Protein AF-0000000076731597 (afdb_homodimer)

Organism: Chelonia mydas (NCBI:txid8469)

Secondary structure (DSSP, 8-state):
---HHHHHHHHHHHHHHHHHTSSS-TTEE-HHHHHHHHHHHSTTTSGGGGSHHHHHHHHHHH-TT-SSSEEHHHHHHHHHHHHHHHHHHHHHT-/---HHHHHHHHHHHHHHHHHTSSS-TTEE-HHHHHHHHHHHSTTTSGGGGSHHHHHHHHHHH-TT-SSSEEHHHHHHHHHHHHHHHHHHHHHT-

Structure (mmCIF, N/CA/C/O backbone):
data_AF-0000000076731597-model_v1
#
loop_
_entity.id
_entity.type
_entity.pdbx_description
1 polymer 'Protein S100'
#
loop_
_atom_site.group_PDB
_atom_site.id
_atom_site.type_symbol
_atom_site.label_atom_id
_atom_site.label_alt_id
_atom_site.label_comp_id
_atom_site.label_asym_id
_atom_site.label_entity_id
_atom_site.label_seq_id
_atom_site.pdbx_PDB_ins_code
_atom_site.Cartn_x
_atom_site.Cartn_y
_atom_site.Cartn_z
_atom_site.occupancy
_atom_site.B_iso_or_equiv
_atom_site.auth_seq_id
_atom_site.auth_comp_id
_atom_site.auth_asym_id
_atom_site.auth_atom_id
_atom_site.pdbx_PDB_model_num
ATOM 1 N N . MET A 1 1 ? 7.219 3.361 19.031 1 57.03 1 MET A N 1
ATOM 2 C CA . MET A 1 1 ? 6.379 2.252 18.594 1 57.03 1 MET A CA 1
ATOM 3 C C . MET A 1 1 ? 5.879 2.486 17.172 1 57.03 1 MET A C 1
ATOM 5 O O . MET A 1 1 ? 5.617 3.623 16.781 1 57.03 1 MET A O 1
ATOM 9 N N . ALA A 1 2 ? 6.094 1.604 16.328 1 74.88 2 ALA A N 1
ATOM 10 C CA . ALA A 1 2 ? 5.75 1.793 14.914 1 74.88 2 ALA A CA 1
ATOM 11 C C . ALA A 1 2 ? 4.246 1.998 14.742 1 74.88 2 ALA A C 1
ATOM 13 O O . ALA A 1 2 ? 3.443 1.381 15.445 1 74.88 2 ALA A O 1
ATOM 14 N N . SER A 1 3 ? 3.861 3.055 14.141 1 86.56 3 SER A N 1
ATOM 15 C CA . SER A 1 3 ? 2.455 3.359 13.883 1 86.56 3 SER A CA 1
ATOM 16 C C . SER A 1 3 ? 1.797 2.271 13.047 1 86.56 3 SER A C 1
ATOM 18 O O . SER A 1 3 ? 2.479 1.391 12.516 1 86.56 3 SER A O 1
ATOM 20 N N . GLU A 1 4 ? 0.456 2.256 13.039 1 89.88 4 GLU A N 1
ATOM 21 C CA . GLU A 1 4 ? -0.29 1.259 12.273 1 89.88 4 GLU A CA 1
ATOM 22 C C . GLU A 1 4 ? 0.129 1.262 10.805 1 89.88 4 GLU A C 1
ATOM 24 O O . GLU A 1 4 ? 0.33 0.202 10.211 1 89.88 4 GLU A O 1
ATOM 29 N N . LEU A 1 5 ? 0.367 2.467 10.281 1 92.25 5 LEU A N 1
ATOM 30 C CA . LEU A 1 5 ? 0.778 2.621 8.891 1 92.25 5 LEU A CA 1
ATOM 31 C C . LEU A 1 5 ? 2.189 2.082 8.68 1 92.25 5 LEU A C 1
ATOM 33 O O . LEU A 1 5 ? 2.451 1.387 7.691 1 92.25 5 LEU A O 1
ATOM 37 N N . GLU A 1 6 ? 3.053 2.311 9.578 1 90.38 6 GLU A N 1
ATOM 38 C CA . GLU A 1 6 ? 4.426 1.82 9.508 1 90.38 6 GLU A CA 1
ATOM 39 C C . GLU A 1 6 ? 4.473 0.295 9.539 1 90.38 6 GLU A C 1
ATOM 41 O O . GLU A 1 6 ? 5.23 -0.325 8.789 1 90.38 6 GLU A O 1
ATOM 46 N N . ARG A 1 7 ? 3.693 -0.259 10.406 1 91 7 ARG A N 1
ATOM 47 C CA . ARG A 1 7 ? 3.623 -1.712 10.516 1 91 7 ARG A CA 1
ATOM 48 C C . ARG A 1 7 ? 3.105 -2.336 9.227 1 91 7 ARG A C 1
ATOM 50 O O . ARG A 1 7 ? 3.588 -3.389 8.797 1 91 7 ARG A O 1
ATOM 57 N N . ALA A 1 8 ? 2.07 -1.63 8.719 1 92.81 8 ALA A N 1
ATOM 58 C CA . ALA A 1 8 ? 1.529 -2.096 7.445 1 92.81 8 ALA A CA 1
ATOM 59 C C . ALA A 1 8 ? 2.596 -2.068 6.352 1 92.81 8 ALA A C 1
ATOM 61 O O . ALA A 1 8 ? 2.77 -3.047 5.621 1 92.81 8 ALA A O 1
ATOM 62 N N . MET A 1 9 ? 3.381 -1.033 6.328 1 91.81 9 MET A N 1
ATOM 63 C CA . MET A 1 9 ? 4.441 -0.875 5.336 1 91.81 9 MET A CA 1
ATOM 64 C C . MET A 1 9 ? 5.531 -1.923 5.531 1 91.81 9 MET A C 1
ATOM 66 O O . MET A 1 9 ? 6.039 -2.486 4.562 1 91.81 9 MET A O 1
ATOM 70 N N . GLU A 1 10 ? 5.887 -2.162 6.719 1 89.69 10 GLU A N 1
ATOM 71 C CA . GLU A 1 10 ? 6.891 -3.172 7.043 1 89.69 10 GLU A CA 1
ATOM 72 C C . GLU A 1 10 ? 6.434 -4.562 6.617 1 89.69 10 GLU A C 1
ATOM 74 O O . GLU A 1 10 ? 7.23 -5.359 6.117 1 89.69 10 GLU A O 1
ATOM 79 N N . GLY A 1 11 ? 5.184 -4.785 6.887 1 91.94 11 GLY A N 1
ATOM 80 C CA . GLY A 1 11 ? 4.621 -6.062 6.477 1 91.94 11 GLY A CA 1
ATOM 81 C C . GLY A 1 11 ? 4.68 -6.285 4.977 1 91.94 11 GLY A C 1
ATOM 82 O O . GLY A 1 11 ? 5.023 -7.375 4.52 1 91.94 11 GLY A O 1
ATOM 83 N N . LEU A 1 12 ? 4.344 -5.191 4.207 1 93.38 12 LEU A N 1
ATOM 84 C CA . LEU A 1 12 ? 4.391 -5.266 2.75 1 93.38 12 LEU A CA 1
ATOM 85 C C . LEU A 1 12 ? 5.801 -5.602 2.268 1 93.38 12 LEU A C 1
ATOM 87 O O . LEU A 1 12 ? 5.973 -6.434 1.375 1 93.38 12 LEU A O 1
ATOM 91 N N . ILE A 1 13 ? 6.809 -5.023 2.891 1 92.88 13 ILE A N 1
ATOM 92 C CA . ILE A 1 13 ? 8.203 -5.215 2.51 1 92.88 13 ILE A CA 1
ATOM 93 C C . 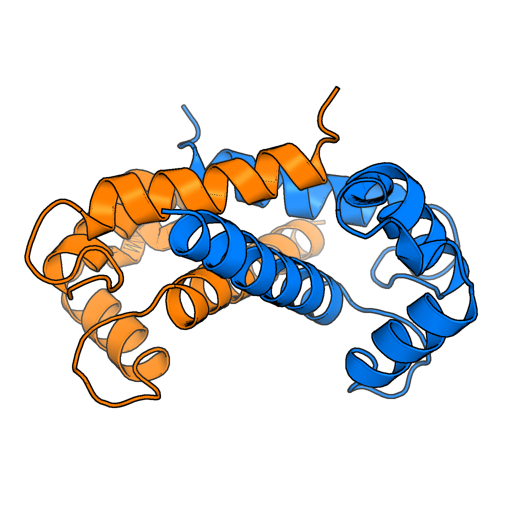ILE A 1 13 ? 8.648 -6.625 2.889 1 92.88 13 ILE A C 1
ATOM 95 O O . ILE A 1 13 ? 9.273 -7.324 2.082 1 92.88 13 ILE A O 1
ATOM 99 N N . ALA A 1 14 ? 8.281 -7.023 4.066 1 91.94 14 ALA A N 1
ATOM 100 C CA . ALA A 1 14 ? 8.695 -8.328 4.574 1 91.94 14 ALA A CA 1
ATOM 101 C C . ALA A 1 14 ? 8.125 -9.453 3.717 1 91.94 14 ALA A C 1
ATOM 103 O O . ALA A 1 14 ? 8.836 -10.391 3.354 1 91.94 14 ALA A O 1
ATOM 104 N N . VAL A 1 15 ? 6.82 -9.312 3.406 1 93.75 15 VAL A N 1
ATOM 105 C CA . VAL A 1 15 ? 6.152 -10.336 2.604 1 93.75 15 VAL A CA 1
ATOM 106 C C . VAL A 1 15 ? 6.82 -10.43 1.233 1 93.75 15 VAL A C 1
ATOM 108 O O . VAL A 1 15 ? 7.098 -11.531 0.746 1 93.75 15 VAL A O 1
ATOM 111 N N . PHE A 1 16 ? 7.145 -9.297 0.645 1 92.94 16 PHE A N 1
ATOM 112 C CA . PHE A 1 16 ? 7.793 -9.25 -0.662 1 92.94 16 PHE A CA 1
ATOM 113 C C . PHE A 1 16 ? 9.109 -10.016 -0.639 1 92.94 16 PHE A C 1
ATOM 115 O O . PHE A 1 16 ? 9.359 -10.859 -1.505 1 92.94 16 PHE A O 1
ATOM 122 N N . HIS A 1 17 ? 9.859 -9.797 0.353 1 89.94 17 HIS A N 1
ATOM 123 C CA . HIS A 1 17 ? 11.18 -10.406 0.438 1 89.94 17 HIS A CA 1
ATOM 124 C C . HIS A 1 17 ? 11.078 -11.883 0.803 1 89.94 17 HIS A C 1
ATOM 126 O O . HIS A 1 17 ? 11.945 -12.68 0.424 1 89.94 17 HIS A O 1
ATOM 132 N N . ASN A 1 18 ? 10.031 -12.164 1.532 1 92.44 18 ASN A N 1
ATOM 133 C CA . ASN A 1 18 ? 9.812 -13.562 1.904 1 92.44 18 ASN A CA 1
ATOM 134 C C . ASN A 1 18 ? 9.531 -14.43 0.682 1 92.44 18 ASN A C 1
ATOM 136 O O . ASN A 1 18 ? 9.898 -15.602 0.65 1 92.44 18 ASN A O 1
ATOM 140 N N . TYR A 1 19 ? 8.891 -13.844 -0.273 1 91.31 19 TYR A N 1
ATOM 141 C CA . TYR A 1 19 ? 8.523 -14.594 -1.466 1 91.31 19 TYR A CA 1
ATOM 142 C C . TYR A 1 19 ? 9.5 -14.328 -2.605 1 91.31 19 TYR A C 1
ATOM 144 O O . TYR A 1 19 ? 9.797 -15.227 -3.395 1 91.31 19 TYR A O 1
ATOM 152 N N . SER A 1 20 ? 10.039 -13.156 -2.805 1 89.75 20 SER A N 1
ATOM 153 C CA . SER A 1 20 ? 10.945 -12.773 -3.887 1 89.75 20 SER A CA 1
ATOM 154 C C . SER A 1 20 ? 12.312 -13.422 -3.723 1 89.75 20 SER A C 1
ATOM 156 O O . SER A 1 20 ? 13.039 -13.602 -4.699 1 89.75 20 SER A O 1
ATOM 158 N N . GLY A 1 21 ? 12.656 -13.789 -2.455 1 82.5 21 GLY A N 1
ATOM 159 C CA . GLY A 1 21 ? 13.969 -14.352 -2.18 1 82.5 21 GLY A CA 1
ATOM 160 C C . GLY A 1 21 ? 14.016 -15.859 -2.365 1 82.5 21 GLY A C 1
ATOM 161 O O . GLY A 1 21 ? 15.031 -16.484 -2.059 1 82.5 21 GLY A O 1
ATOM 162 N N . LYS A 1 22 ? 12.867 -16.328 -2.977 1 84.31 22 LYS A N 1
ATOM 163 C CA . LYS A 1 22 ? 12.82 -17.781 -3.094 1 84.31 22 LYS A CA 1
ATOM 164 C C . LYS A 1 22 ? 13.609 -18.25 -4.309 1 84.31 22 LYS A C 1
ATOM 166 O O . LYS A 1 22 ? 14.32 -19.266 -4.234 1 84.31 22 LYS A O 1
ATOM 171 N N . GLU A 1 23 ? 13.406 -17.5 -5.352 1 75.44 23 GLU A N 1
ATOM 172 C CA . GLU A 1 23 ? 14.102 -17.891 -6.574 1 75.44 23 GLU A CA 1
ATOM 173 C C . GLU A 1 23 ? 14.625 -16.672 -7.328 1 75.44 23 GLU A C 1
ATOM 175 O O . GLU A 1 23 ? 14 -15.609 -7.32 1 75.44 23 GLU A O 1
ATOM 180 N N . GLY A 1 24 ? 15.789 -16.812 -7.941 1 78.62 24 GLY A N 1
ATOM 181 C CA . GLY A 1 24 ? 16.25 -15.805 -8.883 1 78.62 24 GLY A CA 1
ATOM 182 C C . GLY A 1 24 ? 16.641 -14.5 -8.219 1 78.62 24 GLY A C 1
ATOM 183 O O . GLY A 1 24 ? 17.438 -14.492 -7.273 1 78.62 24 GLY A O 1
ATOM 184 N N . ASP A 1 25 ? 16 -13.414 -8.844 1 80.81 25 ASP A N 1
ATOM 185 C CA . ASP A 1 25 ? 16.25 -12.055 -8.383 1 80.81 25 ASP A CA 1
ATOM 186 C C . ASP A 1 25 ? 15.469 -11.742 -7.109 1 80.81 25 ASP A C 1
ATOM 188 O O . ASP A 1 25 ? 14.234 -11.766 -7.117 1 80.81 25 ASP A O 1
ATOM 192 N N . LYS A 1 26 ? 16.203 -11.672 -6.031 1 82.69 26 LYS A N 1
ATOM 193 C CA . LYS A 1 26 ? 15.602 -11.398 -4.73 1 82.69 26 LYS A CA 1
ATOM 194 C C . LYS A 1 26 ? 14.922 -10.039 -4.715 1 82.69 26 LYS A C 1
ATOM 196 O O . LYS A 1 26 ? 14.188 -9.719 -3.775 1 82.69 26 LYS A O 1
ATOM 201 N N . ARG A 1 27 ? 15.141 -9.281 -5.824 1 85.88 27 ARG A N 1
ATOM 202 C CA . ARG A 1 27 ? 14.57 -7.938 -5.883 1 85.88 27 ARG A CA 1
ATOM 203 C C . ARG A 1 27 ? 13.312 -7.914 -6.738 1 85.88 27 ARG A C 1
ATOM 205 O O . ARG A 1 27 ? 12.602 -6.902 -6.777 1 85.88 27 ARG A O 1
ATOM 212 N N . LYS A 1 28 ? 13.094 -8.977 -7.402 1 88.31 28 LYS A N 1
ATOM 213 C CA . LYS A 1 28 ? 11.938 -9.07 -8.289 1 88.31 28 LYS A CA 1
ATOM 214 C C . LYS A 1 28 ? 11.148 -10.352 -8.031 1 88.31 28 LYS A C 1
ATOM 216 O O . LYS A 1 28 ? 11.711 -11.359 -7.598 1 88.31 28 LYS A O 1
ATOM 221 N N . LEU A 1 29 ? 9.82 -10.273 -8.25 1 93.12 29 LEU A N 1
ATOM 222 C CA . LEU A 1 29 ? 8.938 -11.43 -8.102 1 93.12 29 LEU A CA 1
ATOM 223 C C . LEU A 1 29 ? 8.672 -12.086 -9.453 1 93.12 29 LEU A C 1
ATOM 225 O O . LEU A 1 29 ? 8.281 -11.406 -10.406 1 93.12 29 LEU A O 1
ATOM 229 N N . SER A 1 30 ? 9.102 -13.391 -9.516 1 92 30 SER A N 1
ATOM 230 C CA . SER A 1 30 ? 8.75 -14.148 -10.719 1 92 30 SER A CA 1
ATOM 231 C C . SER A 1 30 ? 7.258 -14.469 -10.75 1 92 30 SER A C 1
ATOM 233 O O . SER A 1 30 ? 6.555 -14.273 -9.758 1 92 30 SER A O 1
ATOM 235 N N . LYS A 1 31 ? 6.832 -14.945 -11.875 1 89.31 31 LYS A N 1
ATOM 236 C CA . LYS A 1 31 ? 5.422 -15.305 -12.023 1 89.31 31 LYS A CA 1
ATOM 237 C C . LYS A 1 31 ? 4.992 -16.312 -10.961 1 89.31 31 LYS A C 1
ATOM 239 O O . LYS A 1 31 ? 3.93 -16.156 -10.352 1 89.31 31 LYS A O 1
ATOM 244 N N . LYS A 1 32 ? 5.832 -17.297 -10.797 1 90 32 LYS A N 1
ATOM 245 C CA . LYS A 1 32 ? 5.539 -18.328 -9.82 1 90 32 LYS A CA 1
ATOM 246 C C . LYS A 1 32 ? 5.484 -17.75 -8.406 1 90 32 LYS A C 1
ATOM 248 O O . LYS A 1 32 ? 4.582 -18.078 -7.633 1 90 32 LYS A O 1
ATOM 253 N N . GLU A 1 33 ? 6.457 -16.969 -8.055 1 94.06 33 GLU A N 1
ATOM 254 C CA . GLU A 1 33 ? 6.516 -16.344 -6.73 1 94.06 33 GLU A CA 1
ATOM 255 C C . GLU A 1 33 ? 5.316 -15.438 -6.492 1 94.06 33 GLU A C 1
ATOM 257 O O . GLU A 1 33 ? 4.766 -15.406 -5.391 1 94.06 33 GLU A O 1
ATOM 262 N N . LEU A 1 34 ? 4.992 -14.695 -7.555 1 91.94 34 LEU A N 1
ATOM 263 C CA . LEU A 1 34 ? 3.832 -13.82 -7.457 1 91.94 34 LEU A CA 1
ATOM 264 C C . LEU A 1 34 ? 2.562 -14.625 -7.207 1 91.94 34 LEU A C 1
ATOM 266 O O . LEU A 1 34 ? 1.755 -14.266 -6.348 1 91.94 34 LEU A O 1
ATOM 270 N N . LYS A 1 35 ? 2.393 -15.656 -7.91 1 90.06 35 LYS A N 1
ATOM 271 C CA . LYS A 1 35 ? 1.234 -16.531 -7.75 1 90.06 35 LYS A CA 1
ATOM 272 C C . LYS A 1 35 ? 1.151 -17.078 -6.328 1 90.06 35 LYS A C 1
ATOM 274 O O . LYS A 1 35 ? 0.083 -17.062 -5.711 1 90.06 35 LYS A O 1
ATOM 279 N N . GLU A 1 36 ? 2.248 -17.531 -5.832 1 90 36 GLU A N 1
ATOM 280 C CA . GLU A 1 36 ? 2.307 -18.062 -4.473 1 90 36 GLU A CA 1
ATOM 281 C C . GLU A 1 36 ? 1.942 -16.984 -3.447 1 90 36 GLU A C 1
ATOM 283 O O . GLU A 1 36 ? 1.192 -17.25 -2.506 1 90 36 GLU A O 1
ATOM 288 N N . LEU A 1 37 ? 2.553 -15.836 -3.635 1 90.88 37 LEU A N 1
ATOM 289 C CA . LEU A 1 37 ? 2.285 -14.711 -2.75 1 90.88 37 LEU A CA 1
ATOM 290 C C . LEU A 1 37 ? 0.798 -14.367 -2.74 1 90.88 37 LEU A C 1
ATOM 292 O O . LEU A 1 37 ? 0.192 -1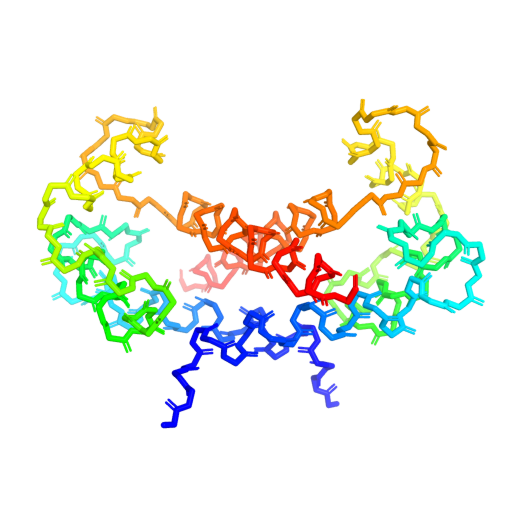4.25 -1.673 1 90.88 37 LEU A O 1
ATOM 296 N N . LEU A 1 38 ? 0.21 -14.273 -3.967 1 88.62 38 LEU A N 1
ATOM 297 C CA . LEU A 1 38 ? -1.207 -13.945 -4.082 1 88.62 38 LEU A CA 1
ATOM 298 C C . LEU A 1 38 ? -2.07 -15.047 -3.471 1 88.62 38 LEU A C 1
ATOM 300 O O . LEU A 1 38 ? -3.039 -14.758 -2.762 1 88.62 38 LEU A O 1
ATOM 304 N N . GLN A 1 39 ? -1.738 -16.266 -3.656 1 86.81 39 GLN A N 1
ATOM 305 C CA . GLN A 1 39 ? -2.512 -17.422 -3.191 1 86.81 39 GLN A CA 1
ATOM 306 C C . GLN A 1 39 ? -2.41 -17.578 -1.678 1 86.81 39 GLN A C 1
ATOM 308 O O . GLN A 1 39 ? -3.402 -17.875 -1.011 1 86.81 39 GLN A O 1
ATOM 313 N N . LYS A 1 40 ? -1.246 -17.312 -1.207 1 88.81 40 LYS A N 1
ATOM 314 C CA . LYS A 1 40 ? -1.01 -17.516 0.22 1 88.81 40 LYS A CA 1
ATOM 315 C C . LYS A 1 40 ? -1.42 -16.281 1.021 1 88.81 40 LYS A C 1
ATOM 317 O O . LYS A 1 40 ? -1.956 -16.406 2.125 1 88.81 40 LYS A O 1
ATOM 322 N N . GLU A 1 41 ? -1.185 -15.18 0.502 1 88.94 41 GLU A N 1
ATOM 323 C CA . GLU A 1 41 ? -1.399 -13.938 1.236 1 88.94 41 GLU A CA 1
ATOM 324 C C . GLU A 1 41 ? -2.76 -13.328 0.904 1 88.94 41 GLU A C 1
ATOM 326 O O . GLU A 1 41 ? -3.389 -12.695 1.756 1 88.94 41 GLU A O 1
ATOM 331 N N . LEU A 1 42 ? -3.174 -13.406 -0.328 1 82.69 42 LEU A N 1
ATOM 332 C CA . LEU A 1 42 ? -4.398 -12.75 -0.769 1 82.69 42 LEU A CA 1
ATOM 333 C C . LEU A 1 42 ? -5.379 -13.758 -1.358 1 82.69 42 LEU A C 1
ATOM 335 O O . LEU A 1 42 ? -6.25 -13.391 -2.15 1 82.69 42 LEU A O 1
ATOM 339 N N . GLY A 1 43 ? -5.246 -14.938 -1.053 1 77.25 43 GLY A N 1
ATOM 340 C CA . GLY A 1 43 ? -6.105 -15.984 -1.598 1 77.25 43 GLY A CA 1
ATOM 341 C C . GLY A 1 43 ? -7.574 -15.773 -1.282 1 77.25 43 GLY A C 1
ATOM 342 O O . GLY A 1 43 ? -8.438 -16.047 -2.113 1 77.25 43 GLY A O 1
ATOM 343 N N . CYS A 1 44 ? -7.801 -15.219 -0.091 1 66.62 44 CYS A N 1
ATOM 344 C CA . CYS A 1 44 ? -9.188 -15.008 0.31 1 66.62 44 CYS A CA 1
ATOM 345 C C . CYS A 1 44 ? -9.781 -13.789 -0.395 1 66.62 44 CYS A C 1
ATOM 347 O O . CYS A 1 44 ? -10.961 -13.789 -0.756 1 66.62 44 CYS A O 1
ATOM 349 N N . PHE A 1 45 ? -8.867 -12.805 -0.661 1 65.62 45 PHE A N 1
ATOM 350 C CA . PHE A 1 45 ? -9.312 -11.594 -1.342 1 65.62 45 PHE A CA 1
ATOM 351 C C . PHE A 1 45 ? -9.43 -11.828 -2.844 1 65.62 45 PHE A C 1
ATOM 353 O O . PHE A 1 45 ? -10.391 -11.375 -3.475 1 65.62 45 PHE A O 1
ATOM 360 N N . LEU A 1 46 ? -8.352 -12.445 -3.248 1 61.81 46 LEU A N 1
ATOM 361 C CA . LEU A 1 46 ? -8.305 -12.742 -4.676 1 61.81 46 LEU A CA 1
ATOM 362 C C . LEU A 1 46 ? -8.773 -14.172 -4.945 1 61.81 46 LEU A C 1
ATOM 364 O O . LEU A 1 46 ? -8.461 -14.742 -5.992 1 61.81 46 LEU A O 1
ATOM 368 N N . GLU A 1 47 ? -9.719 -14.625 -4.297 1 59.19 47 GLU A N 1
ATOM 369 C CA . GLU A 1 47 ? -10.195 -15.992 -4.465 1 59.19 47 GLU A CA 1
ATOM 370 C C . GLU A 1 47 ? -10.016 -16.469 -5.906 1 59.19 47 GLU A C 1
ATOM 372 O O . GLU A 1 47 ? -9.68 -17.625 -6.145 1 59.19 47 GLU A O 1
ATOM 377 N N . THR A 1 48 ? -10.344 -15.672 -6.844 1 54.5 48 THR A N 1
ATOM 378 C CA . THR A 1 48 ? -10.398 -16.172 -8.211 1 54.5 48 THR A CA 1
ATOM 379 C C . THR A 1 48 ? -9 -16.266 -8.812 1 54.5 48 THR A C 1
ATOM 381 O O . THR A 1 48 ? -8.805 -16.891 -9.859 1 54.5 48 THR A O 1
ATOM 384 N N . GLN A 1 49 ? -7.996 -15.742 -8.156 1 56.38 49 GLN A N 1
ATOM 385 C CA . GLN A 1 49 ? -6.668 -15.68 -8.758 1 56.38 49 GLN A CA 1
ATOM 386 C C . GLN A 1 49 ? -5.984 -17.047 -8.727 1 56.38 49 GLN A C 1
ATOM 388 O O . GLN A 1 49 ? -4.84 -17.172 -9.172 1 56.38 49 GLN A O 1
ATOM 393 N N . LYS A 1 50 ? -6.875 -18.016 -8.273 1 62.31 50 LYS A N 1
ATOM 394 C CA . LYS A 1 50 ? -6.309 -19.359 -8.203 1 62.31 50 LYS A CA 1
ATOM 395 C C . LYS A 1 50 ? -5.91 -19.859 -9.586 1 62.31 50 LYS A C 1
ATOM 397 O O . LYS A 1 50 ? -5.191 -20.859 -9.711 1 62.31 50 LYS A O 1
ATOM 402 N N . ASP A 1 51 ? -6.32 -18.922 -10.508 1 63.53 51 ASP A N 1
ATOM 403 C CA . ASP A 1 51 ? -5.984 -19.391 -11.852 1 63.53 51 ASP A CA 1
ATOM 404 C C . ASP A 1 51 ? -4.746 -18.688 -12.383 1 63.53 51 ASP A C 1
ATOM 406 O O . ASP A 1 51 ? -4.566 -17.484 -12.172 1 63.53 51 ASP A O 1
ATOM 410 N N . ALA A 1 52 ? -3.865 -19.453 -12.828 1 71.25 52 ALA A N 1
ATOM 411 C CA . ALA A 1 52 ? -2.641 -18.969 -13.461 1 71.25 52 ALA A CA 1
ATOM 412 C C . ALA A 1 52 ? -2.939 -17.828 -14.43 1 71.25 52 ALA A C 1
ATOM 414 O O . ALA A 1 52 ? -2.16 -16.891 -14.539 1 71.25 52 ALA A O 1
ATOM 415 N N . GLY A 1 53 ? -4.062 -17.922 -15.062 1 77.06 53 GLY A N 1
ATOM 416 C CA . GLY A 1 53 ? -4.453 -16.922 -16.047 1 77.06 53 GLY A CA 1
ATOM 417 C C . GLY A 1 53 ? -4.656 -15.547 -15.438 1 77.06 53 GLY A C 1
ATOM 418 O O . GLY A 1 53 ? -4.273 -14.539 -16.031 1 77.06 53 GLY A O 1
ATOM 419 N N . THR A 1 54 ? -5.129 -15.609 -14.289 1 79.44 54 THR A N 1
ATOM 420 C CA . THR A 1 54 ? -5.355 -14.344 -13.609 1 79.44 54 THR A CA 1
ATOM 421 C C . THR A 1 54 ? -4.031 -13.703 -13.203 1 79.44 54 THR A C 1
ATOM 423 O O . THR A 1 54 ? -3.832 -12.5 -13.383 1 79.44 54 THR A O 1
ATOM 426 N N . VAL A 1 55 ? -3.143 -14.484 -12.758 1 85.25 55 VAL A N 1
ATOM 427 C CA . VAL A 1 55 ? -1.833 -14.008 -12.328 1 85.25 55 VAL A CA 1
ATOM 428 C C . VAL A 1 55 ? -1.062 -13.453 -13.523 1 85.25 55 VAL A C 1
ATOM 430 O O . VAL A 1 55 ? -0.4 -12.422 -13.414 1 85.25 55 VAL A O 1
ATOM 433 N N . ASP A 1 56 ? -1.223 -14.156 -14.703 1 86 56 ASP A N 1
ATOM 434 C CA . ASP A 1 56 ? -0.583 -13.695 -15.93 1 86 56 ASP A CA 1
ATOM 435 C C . ASP A 1 56 ? -1.095 -12.312 -16.344 1 86 56 ASP A C 1
ATOM 437 O O . ASP A 1 56 ? -0.32 -11.461 -16.781 1 86 56 ASP A O 1
ATOM 441 N N . GLY A 1 57 ? -2.322 -12.18 -16.109 1 86.69 57 GLY A N 1
ATOM 442 C CA . GLY A 1 57 ? -2.93 -10.898 -16.422 1 86.69 57 GLY A CA 1
ATOM 443 C C . GLY A 1 57 ? -2.451 -9.781 -15.508 1 86.69 57 GLY A C 1
ATOM 444 O O . GLY A 1 57 ? -2.141 -8.68 -15.969 1 86.69 57 GLY A O 1
ATOM 445 N N . ILE A 1 58 ? -2.395 -10.125 -14.289 1 85.88 58 ILE A N 1
ATOM 446 C CA . ILE A 1 58 ? -1.934 -9.164 -13.289 1 85.88 58 ILE A CA 1
ATOM 447 C C . ILE A 1 58 ? -0.466 -8.828 -13.539 1 85.88 58 ILE A C 1
ATOM 449 O O . ILE A 1 58 ? -0.081 -7.656 -13.516 1 85.88 58 ILE A O 1
ATOM 453 N N . MET A 1 59 ? 0.368 -9.898 -13.789 1 87.38 59 MET A N 1
ATOM 454 C CA . MET A 1 59 ? 1.795 -9.727 -14.039 1 87.38 59 MET A CA 1
ATOM 455 C C . MET A 1 59 ? 2.025 -8.859 -15.273 1 87.38 59 MET A C 1
ATOM 457 O O . MET A 1 59 ? 2.91 -8 -15.281 1 87.38 59 MET A O 1
ATOM 461 N N . GLN A 1 60 ? 1.247 -9.125 -16.281 1 87.81 60 GLN A N 1
ATOM 462 C CA . GLN A 1 60 ? 1.376 -8.391 -17.531 1 87.81 60 GLN A CA 1
ATOM 463 C C . GLN A 1 60 ? 1.02 -6.914 -17.344 1 87.81 60 GLN A C 1
ATOM 465 O O . GLN A 1 60 ? 1.66 -6.035 -17.922 1 87.81 60 GLN A O 1
ATOM 470 N N . GLU A 1 61 ? 0.032 -6.684 -16.422 1 84.94 61 GLU A N 1
ATOM 471 C CA . GLU A 1 61 ? -0.389 -5.316 -16.141 1 84.94 61 GLU A CA 1
ATOM 472 C C . GLU A 1 61 ? 0.671 -4.57 -15.336 1 84.94 61 GLU A C 1
ATOM 474 O O . GLU A 1 61 ? 0.913 -3.385 -15.562 1 84.94 61 GLU A O 1
ATOM 479 N N . LEU A 1 62 ? 1.27 -5.324 -14.492 1 84.12 62 LEU A N 1
ATOM 480 C CA . LEU A 1 62 ? 2.246 -4.734 -13.578 1 84.12 62 LEU A CA 1
ATOM 481 C C . LEU A 1 62 ? 3.619 -4.645 -14.242 1 84.12 62 LEU A C 1
ATOM 483 O O . LEU A 1 62 ? 4.398 -3.736 -13.938 1 84.12 62 LEU A O 1
ATOM 487 N N . ASP A 1 63 ? 3.885 -5.695 -15.117 1 85.56 63 ASP A N 1
ATOM 488 C CA . ASP A 1 63 ? 5.188 -5.797 -15.766 1 85.56 63 ASP A CA 1
ATOM 489 C C . ASP A 1 63 ? 5.402 -4.648 -16.75 1 85.56 63 ASP A C 1
ATOM 491 O O . ASP A 1 63 ? 5.48 -4.867 -17.953 1 85.56 63 ASP A O 1
ATOM 495 N N . GLU A 1 64 ? 5.566 -3.459 -16.078 1 76.44 64 GLU A N 1
ATOM 496 C CA . GLU A 1 64 ? 5.773 -2.283 -16.922 1 76.44 64 GLU A CA 1
ATOM 497 C C . GLU A 1 64 ? 7.168 -2.287 -17.547 1 76.44 64 GLU A C 1
ATOM 499 O O . GLU A 1 64 ? 7.348 -1.837 -18.672 1 76.44 64 GLU A O 1
ATOM 504 N N . ASN A 1 65 ? 8.156 -2.805 -16.812 1 71.94 65 ASN A N 1
ATOM 505 C CA . ASN A 1 65 ? 9.539 -2.809 -17.297 1 71.94 65 ASN A CA 1
ATOM 506 C C . ASN A 1 65 ? 9.812 -3.994 -18.219 1 71.94 65 ASN A C 1
ATOM 508 O O . ASN A 1 65 ? 10.938 -4.18 -18.672 1 71.94 65 ASN A O 1
ATOM 512 N N . ARG A 1 66 ? 8.883 -4.836 -18.578 1 80.25 66 ARG A N 1
ATOM 513 C CA . ARG A 1 66 ? 8.922 -5.938 -19.531 1 80.25 66 ARG A CA 1
ATOM 514 C C . ARG A 1 66 ? 10.055 -6.91 -19.203 1 80.25 66 ARG A C 1
ATOM 516 O O . ARG A 1 66 ? 10.727 -7.414 -20.094 1 80.25 66 ARG A O 1
ATOM 523 N N . ASP A 1 67 ? 10.445 -7.164 -17.984 1 82.31 67 ASP A N 1
ATOM 524 C CA . ASP A 1 67 ? 11.445 -8.133 -17.562 1 82.31 67 ASP A CA 1
ATOM 525 C C . ASP A 1 67 ? 10.805 -9.484 -17.234 1 82.31 67 ASP A C 1
ATOM 527 O O . ASP A 1 67 ? 11.5 -10.484 -17.078 1 82.31 67 ASP A O 1
ATOM 531 N N . GLY A 1 68 ? 9.469 -9.453 -17.375 1 86 68 GLY A N 1
ATOM 532 C CA . GLY A 1 68 ? 8.711 -10.664 -17.094 1 86 68 GLY A CA 1
ATOM 533 C C . GLY A 1 68 ? 8.641 -10.984 -15.602 1 86 68 GLY A C 1
ATOM 534 O O . GLY A 1 68 ? 8.375 -12.125 -15.219 1 86 68 GLY A O 1
ATOM 535 N N . GLU A 1 69 ? 9.18 -10.141 -14.766 1 90.38 69 GLU A N 1
ATOM 536 C CA . GLU A 1 69 ? 9.141 -10.25 -13.312 1 90.38 69 GLU A CA 1
ATOM 537 C C . GLU A 1 69 ? 8.5 -9.008 -12.688 1 90.38 69 GLU A C 1
ATOM 539 O O . GLU A 1 69 ? 8.297 -8 -13.367 1 90.38 69 GLU A O 1
ATOM 544 N N . VAL A 1 70 ? 8.117 -9.148 -11.508 1 92.5 70 VAL A N 1
ATOM 545 C CA . VAL A 1 70 ? 7.477 -8.047 -10.789 1 92.5 70 VAL A CA 1
ATOM 546 C C . VAL A 1 70 ? 8.453 -7.469 -9.766 1 92.5 70 VAL A C 1
ATOM 548 O O . VAL A 1 70 ? 8.914 -8.172 -8.867 1 92.5 70 VAL A O 1
ATOM 551 N N . ASP A 1 71 ? 8.844 -6.184 -10.031 1 89.81 71 ASP A N 1
ATOM 552 C CA . ASP A 1 71 ? 9.727 -5.523 -9.078 1 89.81 71 ASP A CA 1
ATOM 553 C C . ASP A 1 71 ? 8.961 -5.078 -7.836 1 89.81 71 ASP A C 1
ATOM 555 O O . ASP A 1 71 ? 7.73 -5.191 -7.781 1 89.81 71 ASP A O 1
ATOM 559 N N . PHE A 1 72 ? 9.711 -4.559 -6.887 1 91.56 72 PHE A N 1
ATOM 560 C CA . PHE A 1 72 ? 9.109 -4.164 -5.621 1 91.56 72 PHE A CA 1
ATOM 561 C C . PHE A 1 72 ? 8.062 -3.076 -5.832 1 91.56 72 PHE A C 1
ATOM 563 O O . PHE A 1 72 ? 6.977 -3.127 -5.25 1 91.56 72 PHE A O 1
ATOM 570 N N . LYS A 1 73 ? 8.477 -2.209 -6.664 1 89.25 73 LYS A N 1
ATOM 571 C CA . LYS A 1 73 ? 7.566 -1.099 -6.938 1 89.25 73 LYS A CA 1
ATOM 572 C C . LYS A 1 73 ? 6.266 -1.594 -7.559 1 89.25 73 LYS A C 1
ATOM 574 O O . LYS A 1 73 ? 5.18 -1.161 -7.168 1 89.25 73 LYS A O 1
ATOM 579 N N . GLU A 1 74 ? 6.359 -2.506 -8.477 1 92.5 74 GLU A N 1
ATOM 580 C CA . GLU A 1 74 ? 5.18 -3.047 -9.148 1 92.5 74 GLU A CA 1
ATOM 581 C C . GLU A 1 74 ? 4.32 -3.859 -8.188 1 92.5 74 GLU A C 1
ATOM 583 O O . GLU A 1 74 ? 3.09 -3.801 -8.242 1 92.5 74 GLU A O 1
ATOM 588 N N . TYR A 1 75 ? 5.055 -4.555 -7.32 1 93.19 75 TYR A N 1
ATOM 589 C CA . TYR A 1 75 ? 4.375 -5.328 -6.285 1 93.19 75 TYR A CA 1
ATOM 590 C C . TYR A 1 75 ? 3.57 -4.422 -5.363 1 93.19 75 TYR A C 1
ATOM 592 O O . TYR A 1 75 ? 2.402 -4.691 -5.082 1 93.19 75 TYR A O 1
ATOM 600 N N . VAL A 1 76 ? 4.211 -3.439 -5.012 1 93.38 76 VAL A N 1
ATOM 601 C CA . VAL A 1 76 ? 3.564 -2.518 -4.082 1 93.38 76 VAL A CA 1
ATOM 602 C C . VAL A 1 76 ? 2.373 -1.848 -4.766 1 93.38 76 VAL A C 1
ATOM 604 O O . VAL A 1 76 ? 1.333 -1.631 -4.137 1 93.38 76 VAL A O 1
ATOM 607 N N . MET A 1 77 ? 2.508 -1.538 -6.031 1 88.81 77 MET A N 1
ATOM 608 C CA . MET A 1 77 ? 1.421 -0.927 -6.793 1 88.81 77 MET A CA 1
ATOM 609 C C . MET A 1 77 ? 0.244 -1.888 -6.93 1 88.81 77 MET A C 1
ATOM 611 O O . MET A 1 77 ? -0.913 -1.465 -6.902 1 88.81 77 MET A O 1
ATOM 615 N N . LEU A 1 78 ? 0.6 -3.143 -7.105 1 89.06 78 LEU A N 1
ATOM 616 C CA . LEU A 1 78 ? -0.44 -4.164 -7.18 1 89.06 78 LEU A CA 1
ATOM 617 C C . LEU A 1 78 ? -1.241 -4.219 -5.883 1 89.06 78 LEU A C 1
ATOM 619 O O . LEU A 1 78 ? -2.473 -4.18 -5.906 1 89.06 78 LEU A O 1
ATOM 623 N N . VAL A 1 79 ? -0.524 -4.332 -4.777 1 92.94 79 VAL A N 1
ATOM 624 C CA . VAL A 1 79 ? -1.163 -4.418 -3.469 1 92.94 79 VAL A CA 1
ATOM 625 C C . VAL A 1 79 ? -2.006 -3.166 -3.223 1 92.94 79 VAL A C 1
ATOM 627 O O . VAL A 1 79 ? -3.109 -3.252 -2.678 1 92.94 79 VAL A O 1
ATOM 630 N N . ALA A 1 80 ? -1.543 -1.972 -3.688 1 91.75 80 ALA A N 1
ATOM 631 C CA . ALA A 1 80 ? -2.273 -0.714 -3.559 1 91.75 80 ALA A CA 1
ATOM 632 C C . ALA A 1 80 ? -3.584 -0.759 -4.344 1 91.75 80 ALA A C 1
ATOM 634 O O . ALA A 1 80 ? -4.637 -0.379 -3.824 1 91.75 80 ALA A O 1
ATOM 635 N N . ALA A 1 81 ? -3.504 -1.256 -5.539 1 87.94 81 ALA A N 1
ATOM 636 C CA . ALA A 1 81 ? -4.684 -1.338 -6.395 1 87.94 81 ALA A CA 1
ATOM 637 C C . ALA A 1 81 ? -5.734 -2.271 -5.797 1 87.94 81 ALA A C 1
ATOM 639 O O . ALA A 1 81 ? -6.926 -1.956 -5.797 1 87.94 81 ALA A O 1
ATOM 640 N N . LEU A 1 82 ? -5.203 -3.367 -5.25 1 86.19 82 LEU A N 1
ATOM 641 C CA . LEU A 1 82 ? -6.105 -4.324 -4.617 1 86.19 82 LEU A CA 1
ATOM 642 C C . LEU A 1 82 ? -6.75 -3.721 -3.373 1 86.19 82 LEU A C 1
ATOM 644 O O . LEU A 1 82 ? -7.938 -3.934 -3.117 1 86.19 82 LEU A O 1
ATOM 648 N N . THR A 1 83 ? -5.941 -3.004 -2.572 1 91.19 83 THR A N 1
ATOM 649 C CA . THR A 1 83 ? -6.434 -2.357 -1.359 1 91.19 83 THR A CA 1
ATOM 650 C C . THR A 1 83 ? -7.551 -1.373 -1.688 1 91.19 83 THR A C 1
ATOM 652 O O . THR A 1 83 ? -8.57 -1.327 -0.993 1 91.19 83 THR A O 1
ATOM 655 N N . VAL A 1 84 ? -7.387 -0.583 -2.762 1 88.62 84 VAL A N 1
ATOM 656 C CA . VAL A 1 84 ? -8.383 0.393 -3.193 1 88.62 84 VAL A CA 1
ATOM 657 C C . VAL A 1 84 ? -9.672 -0.324 -3.598 1 88.62 84 VAL A C 1
ATOM 659 O O . VAL A 1 84 ? -10.766 0.125 -3.266 1 88.62 84 VAL A O 1
ATOM 662 N N . ALA A 1 85 ? -9.586 -1.382 -4.387 1 82.56 85 ALA A N 1
ATOM 663 C CA . ALA A 1 85 ? -10.734 -2.156 -4.855 1 82.56 85 ALA A CA 1
ATOM 664 C C . ALA A 1 85 ? -11.508 -2.748 -3.682 1 82.56 85 ALA A C 1
ATOM 666 O O . ALA A 1 85 ? -12.742 -2.729 -3.672 1 82.56 85 ALA A O 1
ATOM 667 N N . CYS A 1 86 ? -10.68 -3.176 -2.637 1 77.25 86 CYS A N 1
ATOM 668 C CA . CYS A 1 86 ? -11.312 -3.766 -1.464 1 77.25 86 CYS A CA 1
ATOM 669 C C . CYS A 1 86 ? -11.969 -2.693 -0.602 1 77.25 86 CYS A C 1
ATOM 671 O O . CYS A 1 86 ? -13.031 -2.922 -0.023 1 77.25 86 CYS A O 1
ATOM 673 N N . ASN A 1 87 ? -11.297 -1.653 -0.533 1 82 87 ASN A N 1
ATOM 674 C CA . ASN A 1 87 ? -11.859 -0.547 0.232 1 82 87 ASN A CA 1
ATOM 675 C C . ASN A 1 87 ? -13.195 -0.085 -0.354 1 82 87 ASN A C 1
ATOM 677 O O . ASN A 1 87 ? -14.109 0.28 0.386 1 82 87 ASN A O 1
ATOM 681 N N . THR A 1 88 ? -13.18 0.071 -1.67 1 76.38 88 THR A N 1
ATOM 682 C CA . THR A 1 88 ? -14.43 0.477 -2.314 1 76.38 88 THR A CA 1
ATOM 683 C C . THR A 1 88 ? -15.555 -0.491 -1.97 1 76.38 88 THR A C 1
ATOM 685 O O . THR A 1 88 ? -16.703 -0.076 -1.778 1 76.38 88 THR A O 1
ATOM 688 N N . PHE A 1 89 ? -15.125 -1.736 -1.938 1 65.5 89 PHE A N 1
ATOM 689 C CA . PHE A 1 89 ? -16.109 -2.732 -1.527 1 65.5 89 PHE A CA 1
ATOM 690 C C . PHE A 1 89 ? -16.5 -2.541 -0.065 1 65.5 89 PHE A C 1
ATOM 692 O O . PHE A 1 89 ? -17.672 -2.689 0.297 1 65.5 89 PHE A O 1
ATOM 699 N N . PHE A 1 90 ? -15.57 -2.117 0.683 1 62.62 90 PHE A N 1
ATOM 700 C CA . PHE A 1 90 ? -15.836 -1.862 2.094 1 62.62 90 PHE A CA 1
ATOM 701 C C . PHE A 1 90 ? -16.891 -0.774 2.258 1 62.62 90 PHE A C 1
ATOM 703 O O . PHE A 1 90 ? -17.781 -0.891 3.096 1 62.62 90 PHE A O 1
ATOM 710 N N . TRP A 1 91 ? -16.781 0.249 1.525 1 61.84 91 TRP A N 1
ATOM 711 C CA . TRP A 1 91 ? -17.75 1.343 1.604 1 61.84 91 TRP A CA 1
ATOM 712 C C . TRP A 1 91 ? -19.078 0.95 0.959 1 61.84 91 TRP A C 1
ATOM 714 O O . TRP A 1 91 ? -20.141 1.357 1.424 1 61.84 91 TRP A O 1
ATOM 724 N N . GLU A 1 92 ? -18.844 0.45 -0.209 1 57.94 92 GLU A N 1
ATOM 725 C CA . GLU A 1 92 ? -20.109 0.156 -0.891 1 57.94 92 GLU A CA 1
ATOM 726 C C . GLU A 1 92 ? -21.031 -0.685 -0.012 1 57.94 92 GLU A C 1
ATOM 728 O O . GLU A 1 92 ? -22.25 -0.653 -0.177 1 57.94 92 GLU A O 1
ATOM 733 N N . ASP A 1 93 ? -20.391 -1.516 0.738 1 48.44 93 ASP A N 1
ATOM 734 C CA . ASP A 1 93 ? -21.453 -2.297 1.381 1 48.44 93 ASP A CA 1
ATOM 735 C C . ASP A 1 93 ? -22.266 -1.436 2.342 1 48.44 93 ASP A C 1
ATOM 737 O O . ASP A 1 93 ? -23.359 -1.819 2.75 1 48.44 93 ASP A O 1
ATOM 741 N N . THR A 1 94 ? -21.875 -0.275 2.711 1 38.19 94 THR A N 1
ATOM 742 C CA . THR A 1 94 ? -22.906 0.371 3.502 1 38.19 94 THR A CA 1
ATOM 743 C C . THR A 1 94 ? -23.891 1.104 2.6 1 38.19 94 THR A C 1
ATOM 745 O O . THR A 1 94 ? -23.5 1.706 1.599 1 38.19 94 THR A O 1
ATOM 748 N N . MET B 1 1 ? -7.086 -17.031 9.305 1 56.44 1 MET B N 1
ATOM 749 C CA . MET B 1 1 ? -6.277 -15.961 9.891 1 56.44 1 MET B CA 1
ATOM 750 C C . MET B 1 1 ? -5.73 -15.039 8.812 1 56.44 1 MET B C 1
ATOM 752 O O . MET B 1 1 ? -5.453 -15.477 7.695 1 56.44 1 MET B O 1
ATOM 756 N N . ALA B 1 2 ? -5.938 -13.812 8.945 1 74.25 2 ALA B N 1
ATOM 757 C CA . ALA B 1 2 ? -5.543 -12.867 7.902 1 74.25 2 ALA B CA 1
ATOM 758 C C . ALA B 1 2 ? -4.031 -12.883 7.688 1 74.25 2 ALA B C 1
ATOM 760 O O . ALA B 1 2 ? -3.266 -13.016 8.641 1 74.25 2 ALA B O 1
ATOM 761 N N . SER B 1 3 ? -3.604 -13.125 6.504 1 86.56 3 SER B N 1
ATOM 762 C CA . SER B 1 3 ? -2.186 -13.156 6.16 1 86.56 3 SER B CA 1
ATOM 763 C C . SER B 1 3 ? -1.514 -11.82 6.465 1 86.56 3 SER B C 1
ATOM 765 O O . SER B 1 3 ? -2.189 -10.836 6.758 1 86.56 3 SER B O 1
ATOM 767 N N . GLU B 1 4 ? -0.164 -11.828 6.516 1 89.94 4 GLU B N 1
ATOM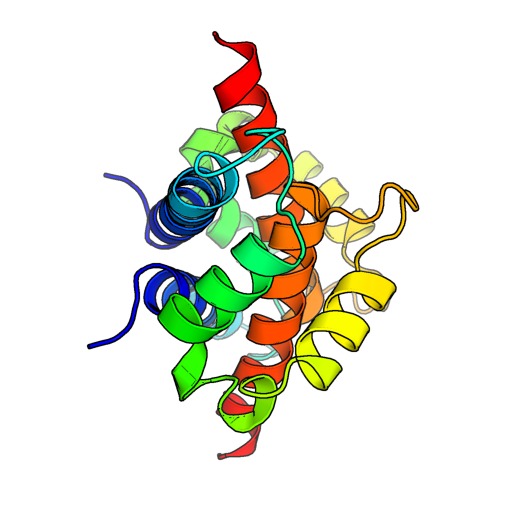 768 C CA . GLU B 1 4 ? 0.592 -10.609 6.805 1 89.94 4 GLU B CA 1
ATOM 769 C C . GLU B 1 4 ? 0.224 -9.492 5.84 1 89.94 4 GLU B C 1
ATOM 771 O O . GLU B 1 4 ? 0.029 -8.344 6.25 1 89.94 4 GLU B O 1
ATOM 776 N N . LEU B 1 5 ? 0.024 -9.867 4.574 1 92.12 5 LEU B N 1
ATOM 777 C CA . LEU B 1 5 ? -0.336 -8.906 3.539 1 92.12 5 LEU B CA 1
ATOM 778 C C . LEU B 1 5 ? -1.749 -8.375 3.76 1 92.12 5 LEU B C 1
ATOM 780 O O . LEU B 1 5 ? -1.989 -7.168 3.645 1 92.12 5 LEU B O 1
ATOM 784 N N . GLU B 1 6 ? -2.648 -9.211 4.141 1 90.31 6 GLU B N 1
ATOM 785 C CA . GLU B 1 6 ? -4.027 -8.812 4.414 1 90.31 6 GLU B CA 1
ATOM 786 C C . GLU B 1 6 ? -4.102 -7.852 5.598 1 90.31 6 GLU B C 1
ATOM 788 O O . GLU B 1 6 ? -4.844 -6.871 5.559 1 90.31 6 GLU B O 1
ATOM 793 N N . ARG B 1 7 ? -3.363 -8.156 6.605 1 90.94 7 ARG B N 1
ATOM 794 C CA . ARG B 1 7 ? -3.324 -7.305 7.785 1 90.94 7 ARG B CA 1
ATOM 795 C C . ARG B 1 7 ? -2.775 -5.926 7.445 1 90.94 7 ARG B C 1
ATOM 797 O O . ARG B 1 7 ? -3.264 -4.914 7.953 1 90.94 7 ARG B O 1
ATOM 804 N N . ALA B 1 8 ? -1.704 -6.012 6.621 1 92.81 8 ALA B N 1
ATOM 805 C CA . ALA B 1 8 ? -1.128 -4.75 6.172 1 92.81 8 ALA B CA 1
ATOM 806 C C . ALA B 1 8 ? -2.154 -3.92 5.406 1 92.81 8 ALA B C 1
ATOM 808 O O . ALA B 1 8 ? -2.32 -2.727 5.668 1 92.81 8 ALA B O 1
ATOM 809 N N . MET B 1 9 ? -2.92 -4.562 4.566 1 91.75 9 MET B N 1
ATOM 810 C CA . MET B 1 9 ? -3.941 -3.895 3.766 1 91.75 9 MET B CA 1
ATOM 811 C C . MET B 1 9 ? -5.059 -3.352 4.652 1 91.75 9 MET B C 1
ATOM 813 O O . MET B 1 9 ? -5.543 -2.24 4.434 1 91.75 9 MET B O 1
ATOM 817 N N . GLU B 1 10 ? -5.465 -4.086 5.594 1 89.62 10 GLU B N 1
ATOM 818 C CA . GLU B 1 10 ? -6.496 -3.666 6.535 1 89.62 10 GLU B CA 1
ATOM 819 C C . GLU B 1 10 ? -6.047 -2.447 7.336 1 89.62 10 GLU B C 1
ATOM 821 O O . GLU B 1 10 ? -6.84 -1.538 7.59 1 89.62 10 GLU B O 1
ATOM 826 N N . GLY B 1 11 ? -4.809 -2.533 7.7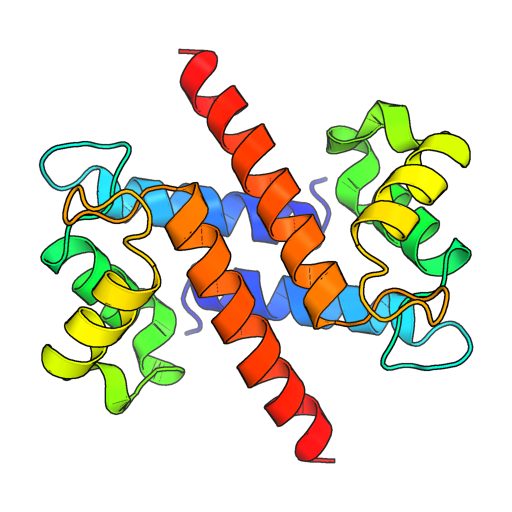23 1 92.12 11 GLY B N 1
ATOM 827 C CA . GLY B 1 11 ? -4.258 -1.402 8.453 1 92.12 11 GLY B CA 1
ATOM 828 C C . GLY B 1 11 ? -4.266 -0.114 7.648 1 92.12 11 GLY B C 1
ATOM 829 O O . GLY B 1 11 ? -4.613 0.947 8.172 1 92.12 11 GLY B O 1
ATOM 830 N N . LEU B 1 12 ? -3.879 -0.238 6.332 1 93.44 12 LEU B N 1
ATOM 831 C CA . LEU B 1 12 ? -3.877 0.92 5.445 1 93.44 12 LEU B CA 1
ATOM 832 C C . LEU B 1 12 ? -5.27 1.527 5.34 1 93.44 12 LEU B C 1
ATOM 834 O O . LEU B 1 12 ? -5.426 2.75 5.387 1 93.44 12 LEU B O 1
ATOM 838 N N . ILE B 1 13 ? -6.293 0.703 5.27 1 92.94 13 ILE B N 1
ATOM 839 C CA . ILE B 1 13 ? -7.68 1.14 5.117 1 92.94 13 ILE B CA 1
ATOM 840 C C . ILE B 1 13 ? -8.164 1.773 6.422 1 92.94 13 ILE B C 1
ATOM 842 O O . ILE B 1 13 ? -8.766 2.85 6.406 1 92.94 13 ILE B O 1
ATOM 846 N N . ALA B 1 14 ? -7.848 1.127 7.5 1 91.88 14 ALA B N 1
ATOM 847 C CA . ALA B 1 14 ? -8.305 1.594 8.805 1 91.88 14 ALA B CA 1
ATOM 848 C C . ALA B 1 14 ? -7.719 2.967 9.133 1 91.88 14 ALA B C 1
ATOM 850 O O . ALA B 1 14 ? -8.438 3.861 9.578 1 91.88 14 ALA B O 1
ATOM 851 N N . VAL B 1 15 ? -6.406 3.088 8.875 1 93.75 15 VAL B N 1
ATOM 852 C CA . VAL B 1 15 ? -5.73 4.348 9.164 1 93.75 15 VAL B CA 1
ATOM 853 C C . VAL B 1 15 ? -6.348 5.469 8.32 1 93.75 15 VAL B C 1
ATOM 855 O O . VAL B 1 15 ? -6.621 6.555 8.836 1 93.75 15 VAL B O 1
ATOM 858 N N . PHE B 1 16 ? -6.629 5.18 7.059 1 93 16 PHE B N 1
ATOM 859 C CA . PHE B 1 16 ? -7.227 6.16 6.156 1 93 16 PHE B CA 1
ATOM 860 C C . PHE B 1 16 ? -8.555 6.66 6.707 1 93 16 PHE B C 1
ATOM 862 O O . PHE B 1 16 ? -8.789 7.871 6.777 1 93 16 PHE B O 1
ATOM 869 N N . HIS B 1 17 ? -9.336 5.777 7.152 1 90.06 17 HIS B N 1
ATOM 870 C CA . HIS B 1 17 ? -10.664 6.133 7.625 1 90.06 17 HIS B CA 1
ATOM 871 C C . HIS B 1 17 ? -10.609 6.809 8.992 1 90.06 17 HIS B C 1
ATOM 873 O O . HIS B 1 17 ? -11.461 7.629 9.32 1 90.06 17 HIS B O 1
ATOM 879 N N . ASN B 1 18 ? -9.594 6.41 9.719 1 92.5 18 ASN B N 1
ATOM 880 C CA . ASN B 1 18 ? -9.414 7.023 11.031 1 92.5 18 ASN B CA 1
ATOM 881 C C . ASN B 1 18 ? -9.102 8.516 10.914 1 92.5 18 ASN B C 1
ATOM 883 O O . ASN B 1 18 ? -9.492 9.305 11.773 1 92.5 18 ASN B O 1
ATOM 887 N N . TYR B 1 19 ? -8.422 8.852 9.883 1 91.38 19 TYR B N 1
ATOM 888 C CA . TYR B 1 19 ? -8.023 10.242 9.703 1 91.38 19 TYR B CA 1
ATOM 889 C C . TYR B 1 19 ? -8.953 10.953 8.734 1 91.38 19 TYR B C 1
ATOM 891 O O . TYR B 1 19 ? -9.25 12.141 8.898 1 91.38 19 TYR B O 1
ATOM 899 N N . SER B 1 20 ? -9.461 10.367 7.688 1 89.75 20 SER B N 1
ATOM 900 C CA . SER B 1 20 ? -10.32 10.961 6.664 1 89.75 20 SER B CA 1
ATOM 901 C C . SER B 1 20 ? -11.695 11.289 7.219 1 89.75 20 SER B C 1
ATOM 903 O O . SER B 1 20 ? -12.391 12.164 6.699 1 89.75 20 SER B O 1
ATOM 905 N N . GLY B 1 21 ? -12.094 10.555 8.305 1 83.06 21 GLY B N 1
ATOM 906 C CA . GLY B 1 21 ? -13.414 10.742 8.875 1 83.06 21 GLY B CA 1
ATOM 907 C C . GLY B 1 21 ? -13.469 11.852 9.906 1 83.06 21 GLY B C 1
ATOM 908 O O . GLY B 1 21 ? -14.5 12.055 10.547 1 83.06 21 GLY B O 1
ATOM 909 N N . LYS B 1 22 ? -12.312 12.586 9.906 1 84.56 22 LYS B N 1
ATOM 910 C CA . LYS B 1 22 ? -12.266 13.617 10.945 1 84.56 22 LYS B CA 1
ATOM 911 C C . LYS B 1 22 ? -13.023 14.867 10.508 1 84.56 22 LYS B C 1
ATOM 913 O O . LYS B 1 22 ? -13.742 15.477 11.305 1 84.56 22 LYS B O 1
ATOM 918 N N . GLU B 1 23 ? -12.789 15.172 9.25 1 75.25 23 GLU B N 1
ATOM 919 C CA . GLU B 1 23 ? -13.445 16.375 8.75 1 75.25 23 GLU B CA 1
ATOM 920 C C . GLU B 1 23 ? -13.945 16.172 7.32 1 75.25 23 GLU B C 1
ATOM 922 O O . GLU B 1 23 ? -13.312 15.469 6.531 1 75.25 23 GLU B O 1
ATOM 927 N N . GLY B 1 24 ? -15.078 16.766 6.977 1 78.25 24 GLY B N 1
ATOM 928 C CA . GLY B 1 24 ? -15.5 16.844 5.586 1 78.25 24 GLY B CA 1
ATOM 929 C C . GLY B 1 24 ? -15.891 15.5 5.004 1 78.25 24 GLY B C 1
ATOM 930 O O . GLY B 1 24 ? -16.703 14.781 5.586 1 78.25 24 GLY B O 1
ATOM 931 N N . ASP B 1 25 ? -15.219 15.25 3.789 1 80.69 25 ASP B N 1
ATOM 932 C CA . ASP B 1 25 ? -15.469 14.023 3.037 1 80.69 25 ASP B CA 1
ATOM 933 C C . ASP B 1 25 ? -14.711 12.844 3.648 1 80.69 25 ASP B C 1
ATOM 935 O O . ASP B 1 25 ? -13.484 12.844 3.703 1 80.69 25 ASP B O 1
ATOM 939 N N . LYS B 1 26 ? -15.492 11.977 4.266 1 82.75 26 LYS B N 1
ATOM 940 C CA . LYS B 1 26 ? -14.93 10.797 4.922 1 82.75 26 LYS B CA 1
ATOM 941 C C . LYS B 1 26 ? -14.234 9.891 3.912 1 82.75 26 LYS B C 1
ATOM 943 O O . LYS B 1 26 ? -13.539 8.945 4.297 1 82.75 26 LYS B O 1
ATOM 948 N N . ARG B 1 27 ? -14.391 10.25 2.627 1 85.88 27 ARG B N 1
ATOM 949 C CA . ARG B 1 27 ? -13.82 9.406 1.579 1 85.88 27 ARG B CA 1
ATOM 950 C C . ARG B 1 27 ? -12.523 10.008 1.048 1 85.88 27 ARG B C 1
ATOM 952 O O . ARG B 1 27 ? -11.797 9.367 0.291 1 85.88 27 ARG B O 1
ATOM 959 N N . LYS B 1 28 ? -12.289 11.219 1.425 1 88.25 28 LYS B N 1
ATOM 960 C CA . LYS B 1 28 ? -11.102 11.922 0.962 1 88.25 28 LYS B CA 1
ATOM 961 C C . LYS B 1 28 ? -10.344 12.547 2.131 1 88.25 28 LYS B C 1
ATOM 963 O O . LYS B 1 28 ? -10.938 12.891 3.152 1 88.25 28 LYS B O 1
ATOM 968 N N . LEU B 1 29 ? -9.008 12.641 1.979 1 93.19 29 LEU B N 1
ATOM 969 C CA . LEU B 1 29 ? -8.156 13.266 2.984 1 93.19 29 LEU B CA 1
ATOM 970 C C . LEU B 1 29 ? -7.852 14.711 2.619 1 93.19 29 LEU B C 1
ATOM 972 O O . LEU B 1 29 ? -7.414 15 1.504 1 93.19 29 LEU B O 1
ATOM 976 N N . SER B 1 30 ? -8.297 15.625 3.561 1 92 30 SER B N 1
ATOM 977 C CA . SER B 1 30 ? -7.918 17.016 3.373 1 92 30 SER B CA 1
ATOM 978 C C . SER B 1 30 ? -6.434 17.234 3.65 1 92 30 SER B C 1
ATOM 980 O O . SER B 1 30 ? -5.758 16.344 4.156 1 92 30 SER B O 1
ATOM 982 N N . LYS B 1 31 ? -5.969 18.391 3.314 1 89.38 31 LYS B N 1
ATOM 983 C CA . LYS B 1 31 ? -4.562 18.719 3.541 1 89.38 31 LYS B CA 1
ATOM 984 C C . LYS B 1 31 ? -4.188 18.547 5.012 1 89.38 31 LYS B C 1
ATOM 986 O O . LYS B 1 31 ? -3.146 17.969 5.328 1 89.38 31 LYS B O 1
ATOM 991 N N . LYS B 1 32 ? -5.059 19.078 5.844 1 89.94 32 LYS B N 1
ATOM 992 C CA . LYS B 1 32 ? -4.82 18.984 7.281 1 89.94 32 LYS B CA 1
ATOM 993 C C . LYS B 1 32 ? -4.801 17.531 7.75 1 89.94 32 LYS B C 1
ATOM 995 O O . LYS B 1 32 ? -3.93 17.141 8.531 1 89.94 32 LYS B O 1
ATOM 1000 N N . GLU B 1 33 ? -5.762 16.766 7.332 1 94.06 33 GLU B N 1
ATOM 1001 C CA . GLU B 1 33 ? -5.859 15.359 7.707 1 94.06 33 GLU B CA 1
ATOM 1002 C C . GLU B 1 33 ? -4.652 14.57 7.207 1 94.06 33 GLU B C 1
ATOM 1004 O O . GLU B 1 33 ? -4.141 13.695 7.91 1 94.06 33 GLU B O 1
ATOM 1009 N N . LEU B 1 34 ? -4.285 14.906 5.969 1 92 34 LEU B N 1
ATOM 1010 C CA . LEU B 1 34 ? -3.117 14.242 5.398 1 92 34 LEU B CA 1
ATOM 1011 C C . LEU B 1 34 ? -1.867 14.555 6.219 1 92 34 LEU B C 1
ATOM 1013 O O . LEU B 1 34 ? -1.085 13.656 6.527 1 92 34 LEU B O 1
ATOM 1017 N N . LYS B 1 35 ? -1.689 15.758 6.555 1 90.12 35 LYS B N 1
ATOM 1018 C CA . LYS B 1 35 ? -0.55 16.172 7.363 1 90.12 35 LYS B CA 1
ATOM 1019 C C . LYS B 1 35 ? -0.522 15.445 8.703 1 90.12 35 LYS B C 1
ATOM 1021 O O . LYS B 1 35 ? 0.526 14.953 9.117 1 90.12 35 LYS B O 1
ATOM 1026 N N . GLU B 1 36 ? -1.639 15.367 9.328 1 90 36 GLU B N 1
ATOM 1027 C CA . GLU B 1 36 ? -1.75 14.68 10.609 1 90 36 GLU B CA 1
ATOM 1028 C C . GLU B 1 36 ? -1.406 13.195 10.469 1 90 36 GLU B C 1
ATOM 1030 O O . GLU B 1 36 ? -0.694 12.641 11.305 1 90 36 GLU B O 1
ATOM 1035 N N . LEU B 1 37 ? -1.992 12.609 9.453 1 90.81 37 LEU B N 1
ATOM 1036 C CA . LEU B 1 37 ? -1.736 11.203 9.172 1 90.81 37 LEU B CA 1
ATOM 1037 C C . LEU B 1 37 ? -0.247 10.953 8.969 1 90.81 37 LEU B C 1
ATOM 1039 O O . LEU B 1 37 ? 0.324 10.047 9.578 1 90.81 37 LEU B O 1
ATOM 1043 N N . LEU B 1 38 ? 0.383 11.812 8.125 1 88.69 38 LEU B N 1
ATOM 1044 C CA . LEU B 1 38 ? 1.808 11.664 7.844 1 88.69 38 LEU B CA 1
ATOM 1045 C C . LEU B 1 38 ? 2.633 11.898 9.109 1 88.69 38 LEU B C 1
ATOM 1047 O O . LEU B 1 38 ? 3.58 11.156 9.375 1 88.69 38 LEU B O 1
ATOM 1051 N N . GLN B 1 39 ? 2.287 12.836 9.906 1 87 39 GLN B N 1
ATOM 1052 C CA . GLN B 1 39 ? 3.027 13.211 11.109 1 87 39 GLN B CA 1
ATOM 1053 C C . GLN B 1 39 ? 2.869 12.164 12.203 1 87 39 GLN B C 1
ATOM 1055 O O . GLN B 1 39 ? 3.834 11.828 12.898 1 87 39 GLN B O 1
ATOM 1060 N N . LYS B 1 40 ? 1.696 11.656 12.273 1 88.94 40 LYS B N 1
ATOM 1061 C CA . LYS B 1 40 ? 1.406 10.703 13.336 1 88.94 40 LYS B CA 1
ATOM 1062 C C . LYS B 1 40 ? 1.807 9.289 12.93 1 88.94 40 LYS B C 1
ATOM 1064 O O . LYS B 1 40 ? 2.297 8.516 13.758 1 88.94 40 LYS B O 1
ATOM 1069 N N . GLU B 1 41 ? 1.617 8.977 11.75 1 89 41 GLU B N 1
ATOM 1070 C CA . GLU B 1 41 ? 1.831 7.613 11.281 1 89 41 GLU B CA 1
ATOM 1071 C C . GLU B 1 41 ? 3.207 7.457 10.641 1 89 41 GLU B C 1
ATOM 1073 O O . GLU B 1 41 ? 3.82 6.391 10.727 1 89 41 GLU B O 1
ATOM 1078 N N . LEU B 1 42 ? 3.654 8.438 9.914 1 82.94 42 LEU B N 1
ATOM 1079 C CA . LEU B 1 42 ? 4.902 8.344 9.172 1 82.94 42 LEU B CA 1
ATOM 1080 C C . LEU B 1 42 ? 5.879 9.438 9.594 1 82.94 42 LEU B C 1
ATOM 1082 O O . LEU B 1 42 ? 6.777 9.797 8.828 1 82.94 42 LEU B O 1
ATOM 1086 N N . GLY B 1 43 ? 5.715 9.953 10.688 1 77.44 43 GLY B N 1
ATOM 1087 C CA . GLY B 1 43 ? 6.562 11.039 11.164 1 77.44 43 GLY B CA 1
ATOM 1088 C C . GLY B 1 43 ? 8.031 10.656 11.25 1 77.44 43 GLY B C 1
ATOM 1089 O O . GLY B 1 43 ? 8.906 11.469 10.961 1 77.44 43 GLY B O 1
ATOM 1090 N N . CYS B 1 44 ? 8.242 9.383 11.617 1 67.12 44 CYS B N 1
ATOM 1091 C CA . CYS B 1 44 ? 9.625 8.93 11.758 1 67.12 44 CYS B CA 1
ATOM 1092 C C . CYS B 1 44 ? 10.258 8.688 10.391 1 67.12 44 CYS B C 1
ATOM 1094 O O . CYS B 1 44 ? 11.438 8.969 10.195 1 67.12 44 CYS B O 1
ATOM 1096 N N . PHE B 1 45 ? 9.359 8.266 9.422 1 65.88 45 PHE B N 1
ATOM 1097 C CA . PHE B 1 45 ? 9.844 8.008 8.07 1 65.88 45 PHE B CA 1
ATOM 1098 C C . PHE B 1 45 ? 10 9.305 7.293 1 65.88 45 PHE B C 1
ATOM 1100 O O . PHE B 1 45 ? 10.984 9.484 6.57 1 65.88 45 PHE B O 1
ATOM 1107 N N . LEU B 1 46 ? 8.93 10.031 7.461 1 62.12 46 LEU B N 1
ATOM 1108 C CA . LEU B 1 46 ? 8.922 11.32 6.77 1 62.12 46 LEU B CA 1
ATOM 1109 C C . LEU B 1 46 ? 9.367 12.438 7.699 1 62.12 46 LEU B C 1
ATOM 1111 O O . LEU B 1 46 ? 9.062 13.609 7.461 1 62.12 46 LEU B O 1
ATOM 1115 N N . GLU B 1 47 ? 10.234 12.227 8.539 1 59.44 47 GLU B N 1
ATOM 1116 C CA . GLU B 1 47 ? 10.688 13.242 9.492 1 59.44 47 GLU B CA 1
ATOM 1117 C C . GLU B 1 47 ? 10.586 14.641 8.898 1 59.44 47 GLU B C 1
ATOM 1119 O O . GLU B 1 47 ? 10.25 15.602 9.594 1 59.44 47 GLU B O 1
ATOM 1124 N N . THR B 1 48 ? 10.953 14.797 7.699 1 55.12 48 THR B N 1
ATOM 1125 C CA . THR B 1 48 ? 11.055 16.156 7.18 1 55.12 48 THR B CA 1
ATOM 1126 C C . THR B 1 48 ? 9.68 16.703 6.824 1 55.12 48 THR B C 1
AT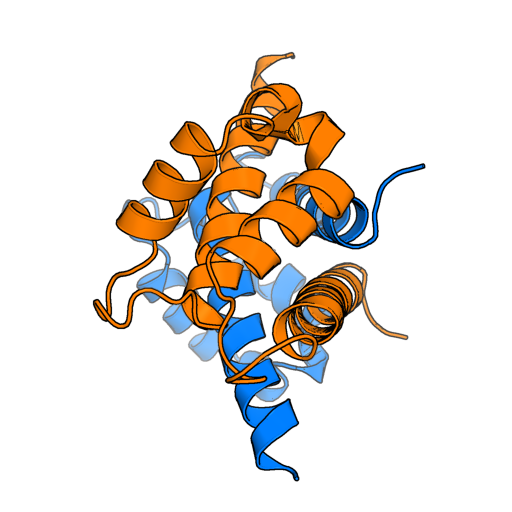OM 1128 O O . THR B 1 48 ? 9.523 17.906 6.582 1 55.12 48 THR B O 1
ATOM 1131 N N . GLN B 1 49 ? 8.664 15.898 6.816 1 56.81 49 GLN B N 1
ATOM 1132 C CA . GLN B 1 49 ? 7.352 16.328 6.352 1 56.81 49 GLN B CA 1
ATOM 1133 C C . GLN B 1 49 ? 6.66 17.203 7.398 1 56.81 49 GLN B C 1
ATOM 1135 O O . GLN B 1 49 ? 5.527 17.641 7.199 1 56.81 49 GLN B O 1
ATOM 1140 N N . LYS B 1 50 ? 7.527 17.453 8.438 1 62.31 50 LYS B N 1
ATOM 1141 C CA . LYS B 1 50 ? 6.953 18.297 9.484 1 62.31 50 LYS B CA 1
ATOM 1142 C C . LYS B 1 50 ? 6.602 19.672 8.953 1 62.31 50 LYS B C 1
ATOM 1144 O O . LYS B 1 50 ? 5.879 20.438 9.602 1 62.31 50 LYS B O 1
ATOM 1149 N N . ASP B 1 51 ? 7.059 19.766 7.668 1 63.84 51 ASP B N 1
ATOM 1150 C CA . ASP B 1 51 ? 6.762 21.094 7.125 1 63.84 51 ASP B CA 1
ATOM 1151 C C . ASP B 1 51 ? 5.547 21.047 6.203 1 63.84 51 ASP B C 1
ATOM 1153 O O . ASP B 1 51 ? 5.391 20.109 5.418 1 63.84 51 ASP B O 1
ATOM 1157 N N . ALA B 1 52 ? 4.656 21.891 6.496 1 71.25 52 ALA B N 1
ATOM 1158 C CA . ALA B 1 52 ? 3.455 22.062 5.68 1 71.25 52 ALA B CA 1
ATOM 1159 C C . ALA B 1 52 ? 3.797 22.062 4.191 1 71.25 52 ALA B C 1
ATOM 1161 O O . ALA B 1 52 ? 3.039 21.547 3.375 1 71.25 52 ALA B O 1
ATOM 1162 N N . GLY B 1 53 ? 4.922 22.594 3.887 1 77 53 GLY B N 1
ATOM 1163 C CA . GLY B 1 53 ? 5.352 22.688 2.502 1 77 53 GLY B CA 1
ATOM 1164 C C . GLY B 1 53 ? 5.566 21.328 1.847 1 77 53 GLY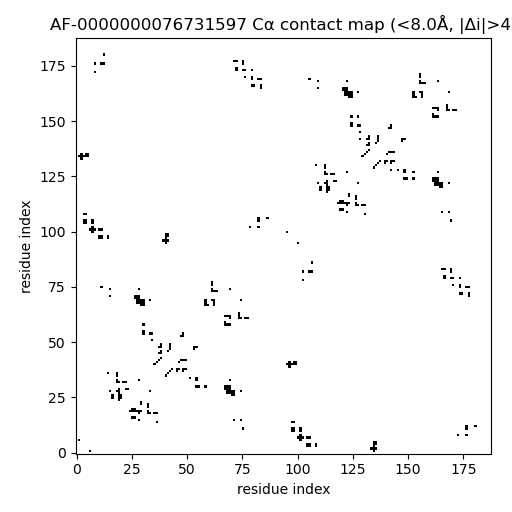 B C 1
ATOM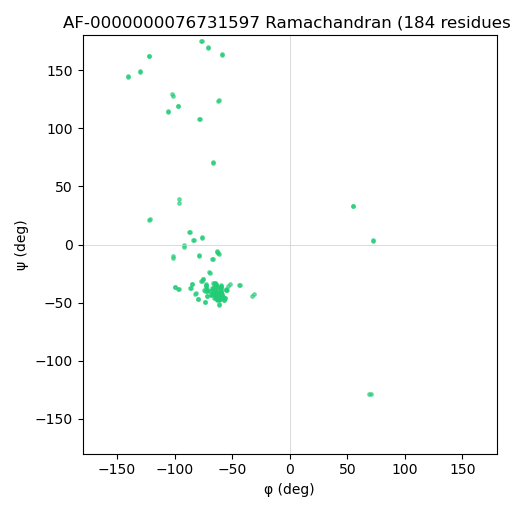 1165 O O . GLY B 1 53 ? 5.223 21.141 0.679 1 77 53 GLY B O 1
ATOM 1166 N N . THR B 1 54 ? 6.004 20.5 2.65 1 79.69 54 THR B N 1
ATOM 1167 C CA . THR B 1 54 ? 6.238 19.156 2.139 1 79.69 54 THR B CA 1
ATOM 1168 C C . THR B 1 54 ? 4.918 18.438 1.876 1 79.69 54 THR B C 1
ATOM 1170 O O . THR B 1 54 ? 4.75 17.797 0.837 1 79.69 54 THR B O 1
ATOM 1173 N N . VAL B 1 55 ? 4.012 18.625 2.727 1 85.19 55 VAL B N 1
ATOM 1174 C CA . VAL B 1 55 ? 2.703 17.984 2.605 1 85.19 55 VAL B CA 1
ATOM 1175 C C . VAL B 1 55 ? 1.973 18.547 1.386 1 85.19 55 VAL B C 1
ATOM 1177 O O . VAL B 1 55 ? 1.329 17.797 0.645 1 85.19 55 VAL B O 1
ATOM 1180 N N . ASP B 1 56 ? 2.146 19.906 1.159 1 86 56 ASP B N 1
ATOM 1181 C CA . ASP B 1 56 ? 1.547 20.547 -0.005 1 86 56 ASP B CA 1
ATOM 1182 C C . ASP B 1 56 ? 2.098 19.969 -1.303 1 86 56 ASP B C 1
ATOM 1184 O O . ASP B 1 56 ? 1.353 19.75 -2.262 1 86 56 ASP B O 1
ATOM 1188 N N . GLY B 1 57 ? 3.326 19.688 -1.224 1 86.62 57 GLY B N 1
ATOM 1189 C CA . GLY B 1 57 ? 3.969 19.078 -2.379 1 86.62 57 GLY B CA 1
ATOM 1190 C C . GLY B 1 57 ? 3.492 17.672 -2.652 1 86.62 57 GLY B C 1
ATOM 1191 O O . GLY B 1 57 ? 3.211 17.312 -3.799 1 86.62 57 GLY B O 1
ATOM 1192 N N . ILE B 1 58 ? 3.393 16.953 -1.6 1 85.88 58 ILE B N 1
ATOM 1193 C CA . ILE B 1 58 ? 2.926 15.57 -1.699 1 85.88 58 ILE B CA 1
ATOM 1194 C C . ILE B 1 58 ? 1.472 15.555 -2.17 1 85.88 58 ILE B C 1
ATOM 1196 O O . ILE B 1 58 ? 1.111 14.781 -3.061 1 85.88 58 ILE B O 1
ATOM 1200 N N . MET B 1 59 ? 0.627 16.453 -1.537 1 87.31 59 MET B N 1
ATOM 1201 C CA . MET B 1 59 ? -0.788 16.531 -1.887 1 87.31 59 MET B CA 1
ATOM 1202 C C . MET B 1 59 ? -0.962 16.922 -3.352 1 87.31 59 MET B C 1
ATOM 1204 O O . MET B 1 59 ? -1.826 16.375 -4.043 1 87.31 59 MET B O 1
ATOM 1208 N N . GLN B 1 60 ? -0.159 17.875 -3.766 1 87.75 60 GLN B N 1
ATOM 1209 C CA . GLN B 1 60 ? -0.237 18.344 -5.141 1 87.75 60 GLN B CA 1
ATOM 1210 C C . GLN B 1 60 ? 0.144 17.25 -6.133 1 87.75 60 GLN B C 1
ATOM 1212 O O . GLN B 1 60 ? -0.461 17.141 -7.199 1 87.75 60 GLN B O 1
ATOM 1217 N N . GLU B 1 61 ? 1.107 16.391 -5.688 1 85.12 61 GLU B N 1
ATOM 1218 C CA . GLU B 1 61 ? 1.547 15.289 -6.531 1 85.12 61 GLU B CA 1
ATOM 1219 C C . GLU B 1 61 ? 0.478 14.203 -6.617 1 85.12 61 GLU B C 1
ATOM 1221 O O . GLU B 1 61 ? 0.269 13.609 -7.68 1 85.12 61 GLU B O 1
ATOM 1226 N N . LEU B 1 62 ? -0.163 14.055 -5.523 1 83.88 62 LEU B N 1
ATOM 1227 C CA . LEU B 1 62 ? -1.154 12.992 -5.418 1 83.88 62 LEU B CA 1
ATOM 1228 C C . LEU B 1 62 ? -2.504 13.445 -5.957 1 83.88 62 LEU B C 1
ATOM 1230 O O . LEU B 1 62 ? -3.271 12.641 -6.488 1 83.88 62 LEU B O 1
ATOM 1234 N N . ASP B 1 63 ? -2.77 14.805 -5.738 1 85.56 63 ASP B N 1
ATOM 1235 C CA . ASP B 1 63 ? -4.055 15.383 -6.129 1 85.56 63 ASP B CA 1
ATOM 1236 C C . ASP B 1 63 ? -4.215 15.383 -7.648 1 85.56 63 ASP B C 1
ATOM 1238 O O . ASP B 1 63 ? -4.254 16.453 -8.266 1 85.56 63 ASP B O 1
ATOM 1242 N N . GLU B 1 64 ? -4.395 14.109 -8.125 1 76.12 64 GLU B N 1
ATOM 1243 C CA . GLU B 1 64 ? -4.551 13.984 -9.57 1 76.12 64 GLU B CA 1
ATOM 1244 C C . GLU B 1 64 ? -5.918 14.5 -10.023 1 76.12 64 GLU B C 1
ATOM 1246 O O . GLU B 1 64 ? -6.047 15.07 -11.102 1 76.12 64 GLU B O 1
ATOM 1251 N N . ASN B 1 65 ? -6.949 14.297 -9.188 1 71.44 65 ASN B N 1
ATOM 1252 C CA . ASN B 1 65 ? -8.305 14.695 -9.547 1 71.44 65 ASN B CA 1
ATOM 1253 C C . ASN B 1 65 ? -8.562 16.172 -9.242 1 71.44 65 ASN B C 1
ATOM 1255 O O . ASN B 1 65 ? -9.672 16.656 -9.414 1 71.44 65 ASN B O 1
ATOM 1259 N N . ARG B 1 66 ? -7.621 16.969 -8.781 1 80.25 66 ARG B N 1
ATOM 1260 C CA . ARG B 1 66 ? -7.637 18.406 -8.555 1 80.25 66 ARG B CA 1
ATOM 1261 C C . ARG B 1 66 ? -8.797 18.812 -7.645 1 80.25 66 ARG B C 1
ATOM 1263 O O . ARG B 1 66 ? -9.445 19.828 -7.875 1 80.25 66 ARG B O 1
ATOM 1270 N N . ASP B 1 67 ? -9.242 18.062 -6.691 1 82.25 67 ASP B N 1
ATOM 1271 C CA . ASP B 1 67 ? -10.289 18.391 -5.723 1 82.25 67 ASP B CA 1
ATOM 1272 C C . ASP B 1 67 ? -9.688 19 -4.461 1 82.25 67 ASP B C 1
ATOM 1274 O O . ASP B 1 67 ? -10.406 19.562 -3.635 1 82.25 67 ASP B O 1
ATOM 1278 N N . GLY B 1 68 ? -8.336 19.078 -4.52 1 86 68 GLY B N 1
ATOM 1279 C CA . GLY B 1 68 ? -7.617 19.625 -3.379 1 86 68 GLY B CA 1
ATOM 1280 C C . GLY B 1 68 ? -7.594 18.703 -2.18 1 86 68 GLY B C 1
ATOM 1281 O O . GLY B 1 68 ? -7.355 19.141 -1.053 1 86 68 GLY B O 1
ATOM 1282 N N . GLU B 1 69 ? -8.148 17.531 -2.307 1 90.31 69 GLU B N 1
ATOM 1283 C CA . GLU B 1 69 ? -8.156 16.484 -1.285 1 90.31 69 GLU B CA 1
ATOM 1284 C C . GLU B 1 69 ? -7.52 15.203 -1.804 1 90.31 69 GLU B C 1
ATOM 1286 O O . GLU B 1 69 ? -7.285 15.062 -3.006 1 90.31 69 GLU B O 1
ATOM 1291 N N . VAL B 1 70 ? -7.172 14.391 -0.915 1 92.62 70 VAL B N 1
ATOM 1292 C CA . VAL B 1 70 ? -6.547 13.117 -1.273 1 92.62 70 VAL B CA 1
ATOM 1293 C C . VAL B 1 70 ? -7.543 11.977 -1.088 1 92.62 70 VAL B C 1
ATOM 1295 O O . VAL B 1 70 ? -8.055 11.766 0.015 1 92.62 70 VAL B O 1
ATOM 1298 N N . ASP B 1 71 ? -7.895 11.336 -2.258 1 90 71 ASP B N 1
ATOM 1299 C CA . ASP B 1 71 ? -8.805 10.195 -2.176 1 90 71 ASP B CA 1
ATOM 1300 C C . ASP B 1 71 ? -8.07 8.945 -1.687 1 90 71 ASP B C 1
ATOM 1302 O O . ASP B 1 71 ? -6.848 8.961 -1.521 1 90 71 ASP B O 1
ATOM 1306 N N . PHE B 1 72 ? -8.836 7.906 -1.493 1 91.62 72 PHE B N 1
ATOM 1307 C CA . PHE B 1 72 ? -8.273 6.672 -0.954 1 91.62 72 PHE B CA 1
ATOM 1308 C C . PHE B 1 72 ? -7.207 6.113 -1.889 1 91.62 72 PHE B C 1
ATOM 1310 O O . PHE B 1 72 ? -6.145 5.676 -1.438 1 91.62 72 PHE B O 1
ATOM 1317 N N . LYS B 1 73 ? -7.586 6.191 -3.1 1 89.44 73 LYS B N 1
ATOM 1318 C CA . LYS B 1 73 ? -6.648 5.668 -4.094 1 89.44 73 LYS B CA 1
ATOM 1319 C C . LYS B 1 73 ? -5.336 6.441 -4.07 1 89.44 73 LYS B C 1
ATOM 1321 O O . LYS B 1 73 ? -4.258 5.848 -4.113 1 89.44 73 LYS B O 1
ATOM 1326 N N . GLU B 1 74 ? -5.41 7.746 -3.979 1 92.5 74 GLU B N 1
ATOM 1327 C CA . GLU B 1 74 ? -4.219 8.586 -3.959 1 92.5 74 GLU B CA 1
ATOM 1328 C C . GLU B 1 74 ? -3.404 8.359 -2.689 1 92.5 74 GLU B C 1
ATOM 1330 O O . GLU B 1 74 ? -2.172 8.352 -2.729 1 92.5 74 GLU B O 1
ATOM 1335 N N . TYR B 1 75 ? -4.184 8.156 -1.62 1 93.25 75 TYR B N 1
ATOM 1336 C CA . TYR B 1 75 ? -3.551 7.859 -0.339 1 93.25 75 TYR B CA 1
ATOM 1337 C C . TYR B 1 75 ? -2.764 6.559 -0.408 1 93.25 75 TYR B C 1
ATOM 1339 O O . TYR B 1 75 ? -1.609 6.5 0.023 1 93.25 75 TYR B O 1
ATOM 1347 N N . VAL B 1 76 ? -3.396 5.668 -0.949 1 93.44 76 VAL B N 1
ATOM 1348 C CA . VAL B 1 76 ? -2.771 4.352 -1.033 1 93.44 76 VAL B CA 1
ATOM 1349 C C . VAL B 1 76 ? -1.548 4.418 -1.944 1 93.44 76 VAL B C 1
ATOM 1351 O O . VAL B 1 76 ? -0.527 3.783 -1.672 1 93.44 76 VAL B O 1
ATOM 1354 N N . MET B 1 77 ? -1.642 5.184 -3.006 1 88.88 77 MET B N 1
ATOM 1355 C CA . MET B 1 77 ? -0.521 5.352 -3.926 1 88.88 77 MET B CA 1
ATOM 1356 C C . MET B 1 77 ? 0.646 6.051 -3.238 1 88.88 77 MET B C 1
ATOM 1358 O O . MET B 1 77 ? 1.808 5.738 -3.508 1 88.88 77 MET B O 1
ATOM 1362 N N . LEU B 1 78 ? 0.282 7.008 -2.398 1 89.19 78 LEU B N 1
ATOM 1363 C CA . LEU B 1 78 ? 1.309 7.707 -1.634 1 89.19 78 LEU B CA 1
ATOM 1364 C C . LEU B 1 78 ? 2.062 6.738 -0.727 1 89.19 78 LEU B C 1
ATOM 1366 O O . LEU B 1 78 ? 3.297 6.711 -0.731 1 89.19 78 LEU B O 1
ATOM 1370 N N . VAL B 1 79 ? 1.305 5.98 0.041 1 92.94 79 VAL B N 1
ATOM 1371 C CA . VAL B 1 79 ? 1.897 5.023 0.974 1 92.94 79 VAL B CA 1
ATOM 1372 C C . VAL B 1 79 ? 2.752 4.016 0.209 1 92.94 79 VAL B C 1
ATOM 1374 O O . VAL B 1 79 ? 3.836 3.641 0.663 1 92.94 79 VAL B O 1
ATOM 1377 N N . ALA B 1 80 ? 2.322 3.605 -1.018 1 91.81 80 ALA B N 1
ATOM 1378 C CA . ALA B 1 80 ? 3.07 2.684 -1.87 1 91.81 80 ALA B CA 1
ATOM 1379 C C . ALA B 1 80 ? 4.406 3.291 -2.293 1 91.81 80 ALA B C 1
ATOM 1381 O O . ALA B 1 80 ? 5.445 2.635 -2.211 1 91.81 80 ALA B O 1
ATOM 1382 N N . ALA B 1 81 ? 4.359 4.523 -2.697 1 88 81 ALA B N 1
ATOM 1383 C CA . ALA B 1 81 ? 5.566 5.215 -3.146 1 88 81 ALA B CA 1
ATOM 1384 C C . ALA B 1 81 ? 6.578 5.344 -2.012 1 88 81 ALA B C 1
ATOM 1386 O O . ALA B 1 81 ? 7.777 5.121 -2.211 1 88 81 ALA B O 1
ATOM 1387 N N . LEU B 1 82 ? 6.008 5.652 -0.842 1 86.38 82 LEU B N 1
ATOM 1388 C CA . LEU B 1 82 ? 6.871 5.773 0.326 1 86.38 82 LEU B CA 1
ATOM 1389 C C . LEU B 1 82 ? 7.484 4.43 0.696 1 86.38 82 LEU B C 1
ATOM 1391 O O . LEU B 1 82 ? 8.656 4.355 1.068 1 86.38 82 LEU B O 1
ATOM 1395 N N . THR B 1 83 ? 6.672 3.365 0.642 1 91.19 83 THR B N 1
ATOM 1396 C CA . THR B 1 83 ? 7.133 2.016 0.948 1 91.19 83 THR B CA 1
ATOM 1397 C C . THR B 1 83 ? 8.281 1.614 0.024 1 91.19 83 THR B C 1
ATOM 1399 O O . THR B 1 83 ? 9.273 1.043 0.473 1 91.19 83 THR B O 1
ATOM 1402 N N . VAL B 1 84 ? 8.164 1.921 -1.271 1 88.75 84 VAL B N 1
ATOM 1403 C CA . VAL B 1 84 ? 9.188 1.604 -2.262 1 88.75 84 VAL B CA 1
ATOM 1404 C C . VAL B 1 84 ? 10.469 2.359 -1.937 1 88.75 84 VAL B C 1
ATOM 1406 O O . VAL B 1 84 ? 11.57 1.799 -2.025 1 88.75 84 VAL B O 1
ATOM 1409 N N . ALA B 1 85 ? 10.391 3.648 -1.654 1 82.56 85 ALA B N 1
ATOM 1410 C CA . ALA B 1 85 ? 11.539 4.492 -1.333 1 82.56 85 ALA B CA 1
ATOM 1411 C C . ALA B 1 85 ? 12.266 3.977 -0.098 1 82.56 85 ALA B C 1
ATOM 1413 O O . ALA B 1 85 ? 13.5 3.939 -0.069 1 82.56 85 ALA B O 1
ATOM 1414 N N . CYS B 1 86 ? 11.406 3.482 0.883 1 77.12 86 CYS B N 1
ATOM 1415 C CA . CYS B 1 86 ? 11.992 2.961 2.109 1 77.12 86 CYS B CA 1
ATOM 1416 C C . CYS B 1 86 ? 12.648 1.604 1.869 1 77.12 86 CYS B C 1
ATOM 1418 O O . CYS B 1 86 ? 13.695 1.302 2.445 1 77.12 86 CYS B O 1
ATOM 1420 N N . ASN B 1 87 ? 11.977 0.879 1.104 1 82.06 87 ASN B N 1
ATOM 1421 C CA . ASN B 1 87 ? 12.531 -0.426 0.774 1 82.06 87 ASN B CA 1
ATOM 1422 C C . ASN B 1 87 ? 13.883 -0.294 0.076 1 82.06 87 ASN B C 1
ATOM 1424 O O . ASN B 1 87 ? 14.789 -1.1 0.307 1 82.06 87 ASN B O 1
ATOM 1428 N N . THR B 1 88 ? 13.906 0.588 -0.893 1 76.38 88 THR B N 1
ATOM 1429 C CA . THR B 1 88 ? 15.164 0.803 -1.59 1 76.38 88 THR B CA 1
ATOM 1430 C C . THR B 1 88 ? 16.266 1.168 -0.603 1 76.38 88 THR B C 1
ATOM 1432 O O . THR B 1 88 ? 17.422 0.746 -0.765 1 76.38 88 THR B O 1
ATOM 1435 N N . PHE B 1 89 ? 15.828 1.959 0.343 1 65.38 89 PHE B N 1
ATOM 1436 C CA . PHE B 1 89 ? 16.781 2.291 1.392 1 65.38 89 PHE B CA 1
ATOM 1437 C C . PHE B 1 89 ? 17.141 1.053 2.203 1 65.38 89 PHE B C 1
ATOM 1439 O O . PHE B 1 89 ? 18.312 0.869 2.576 1 65.38 89 PHE B O 1
ATOM 1446 N N . PHE B 1 90 ? 16.203 0.218 2.338 1 62.59 90 PHE B N 1
ATOM 1447 C CA . PHE B 1 90 ? 16.453 -1.022 3.066 1 62.59 90 PHE B CA 1
ATOM 1448 C C . PHE B 1 90 ? 17.516 -1.865 2.367 1 62.59 90 PHE B C 1
ATOM 1450 O O . PHE B 1 90 ? 18.391 -2.438 3.021 1 62.59 90 PHE B O 1
ATOM 1457 N N . TRP B 1 91 ? 17.422 -1.962 1.109 1 61.88 91 TRP B N 1
ATOM 1458 C CA . TRP B 1 91 ? 18.391 -2.742 0.351 1 61.88 91 TRP B CA 1
ATOM 1459 C C . TRP B 1 91 ? 19.719 -2.012 0.264 1 61.88 91 TRP B C 1
ATOM 1461 O O . TRP B 1 91 ? 20.781 -2.639 0.294 1 61.88 91 TRP B O 1
ATOM 1471 N N . GLU B 1 92 ? 19.531 -0.796 -0.109 1 58.16 92 GLU B N 1
ATOM 1472 C CA . GLU B 1 92 ? 20.797 -0.095 -0.298 1 58.16 92 GLU B CA 1
ATOM 1473 C C . GLU B 1 92 ? 21.672 -0.201 0.944 1 58.16 92 GLU B C 1
ATOM 1475 O O . GLU B 1 92 ? 22.891 -0.113 0.852 1 58.16 92 GLU B O 1
ATOM 1480 N N . ASP B 1 93 ? 20.984 -0.183 2.043 1 48.5 93 ASP B N 1
ATOM 1481 C CA . ASP B 1 93 ? 22 -0.157 3.102 1 48.5 93 ASP B CA 1
ATOM 1482 C C . ASP B 1 93 ? 22.797 -1.462 3.137 1 48.5 93 ASP B C 1
ATOM 1484 O O . ASP B 1 93 ? 23.844 -1.534 3.766 1 48.5 93 ASP B O 1
ATOM 1488 N N . THR B 1 94 ? 22.391 -2.475 2.482 1 38.47 94 THR B N 1
ATOM 1489 C CA . THR B 1 94 ? 23.406 -3.52 2.568 1 38.47 94 THR B CA 1
ATOM 1490 C C . THR B 1 94 ? 24.453 -3.357 1.466 1 38.47 94 THR B C 1
ATOM 1492 O O . THR B 1 94 ? 24.125 -2.971 0.343 1 38.47 94 THR B O 1
#

Radius of gyration: 16.41 Å; Cα contacts (8 Å, |Δi|>4): 235; chains: 2; bounding box: 46×42×38 Å

Sequence (188 aa):
MASELERAMEGLIAVFHNYSGKEGDKRKLSKKELKELLQKELGCFLETQKDAGTVDGIMQELDENRDGEVDFKEYVMLVAALTVACNTFFWEDTMASELERAMEGLIAVFHNYSGKEGDKRKLSKKELKELLQKELGCFLETQKDAGTVDGIMQELDENRDGEVDFKEYVMLVAALTVACNTFFWEDT

Foldseek 3Di:
DQDPVRVVVVVLVVLLQVQLVPDDHSQWAALVSQLCSCCVPVCVLPVVSPDSVNSQVLQVVLVPVVPNTHGSVSSVVSVVVSVVVVVVVVVVVD/DQDPVRVVVVVLVVLLQVQLVPDDHSQWAALVSQLCSCCVPVCVLPVVSPDSVNSQVLQVVLVPVVPNTHGSVSSVVSVVVSVVVVVVVVVVVD

Solvent-accessible surface area (backbone atoms only — not comparable to full-atom values): 9871 Å² total; per-residue (Å²): 129,79,28,63,50,41,50,18,44,48,30,50,53,50,52,48,45,66,38,12,57,70,54,88,52,52,66,27,23,40,64,68,37,44,44,49,46,43,52,67,34,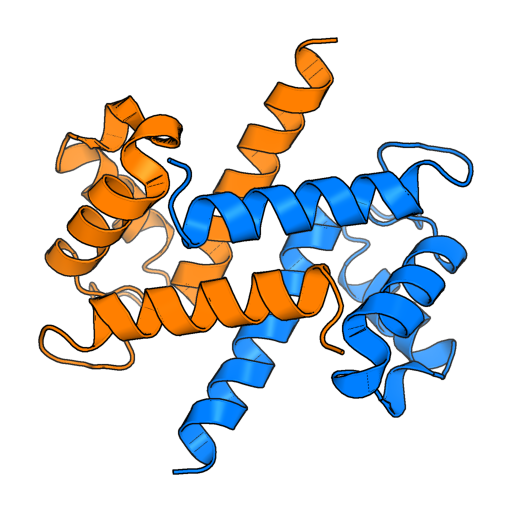33,28,84,80,40,54,75,51,79,34,70,66,47,43,51,50,50,45,59,69,45,25,74,82,67,75,74,36,34,38,57,58,36,46,37,48,48,55,35,54,51,42,42,58,50,46,51,50,60,52,59,70,101,129,77,28,62,50,42,48,18,44,50,32,51,53,50,52,48,44,66,38,11,57,69,55,88,51,51,66,27,24,40,66,70,37,44,44,48,46,42,54,66,34,33,27,84,80,41,53,74,49,80,34,67,66,46,42,51,51,50,47,60,70,46,25,75,82,69,77,72,36,34,38,58,59,37,46,38,50,50,55,33,53,50,43,40,57,49,47,50,50,60,52,60,71,100

InterPro domains:
  IPR001751 S100/Calcium binding protein 7/8-like, conserved site [PS00303] (58-79)
  IPR002048 EF-hand domain [PS50222] (50-85)
  IPR002048 EF-hand domain [SM00054] (54-82)
  IPR011992 EF-hand domain pair [SSF47473] (3-91)
  IPR013787 S100/CaBP-9k-type, calcium binding, subdomain [PF01023] (5-49)
  IPR013787 S100/CaBP-9k-type, calcium binding, subdomain [SM01394] (5-47)
  IPR018247 EF-Hand 1, calcium-binding site [PS00018] (63-75)

pLDDT: mean 82.57, std 11.91, range [38.19, 94.06]

Nearest PDB structures (foldseek):
  5csi-assembly1_A  TM=9.563E-01  e=8.398E-09  Homo sapiens
  2h61-assembly1_A  TM=9.400E-01  e=8.398E-09  Homo sapiens
  1psb-assembly1_B  TM=9.223E-01  e=1.386E-08  Bos taurus
  1mwn-assembly1_B  TM=8.953E-01  e=3.778E-08  Rattus norvegicus
  4cfq-assembly2_B  TM=9.366E-01  e=4.086E-07  Homo sapiens